Protein AF-0000000068697777 (afdb_homodimer)

Organism: Oncorhynchus mykiss (NCBI:txid8022)

Solvent-accessible surface area (backbone atoms only — not comparable to full-atom values): 14750 Å² total; per-residue (Å²): 138,83,83,78,79,80,80,76,82,81,80,76,80,73,78,78,74,58,90,57,64,47,72,50,62,53,46,65,42,49,59,60,35,66,42,46,39,39,40,36,29,85,66,41,75,45,42,60,36,34,26,32,32,38,37,37,93,86,68,49,67,43,60,41,30,24,33,28,86,89,75,37,77,40,66,32,82,89,32,65,85,40,50,42,79,78,39,79,54,74,38,38,35,25,40,34,38,48,53,34,47,75,87,61,45,27,28,40,31,45,30,42,36,24,59,76,83,27,61,44,61,47,70,47,50,35,41,62,39,79,136,136,85,83,80,80,82,80,77,82,81,80,79,79,75,78,77,73,58,92,57,63,47,74,48,62,53,46,67,43,50,60,58,34,65,43,45,40,36,40,36,28,84,66,42,75,45,43,60,36,35,25,34,33,38,37,38,94,86,69,50,68,45,61,41,30,21,32,29,86,88,76,36,77,41,67,32,83,89,32,64,84,40,49,42,79,79,38,81,54,73,38,39,36,25,40,35,39,46,54,33,48,75,89,61,46,26,28,40,32,45,31,43,35,25,59,76,81,26,61,43,62,47,71,48,51,34,43,62,39,78,135

InterPro domains:
  IPR007110 Immunoglobulin-like domain [PS50835] (9-127)
  IPR013106 Immunoglobulin V-set domain [PF07686] (34-128)
  IPR013106 Immunoglobulin V-set domain [SM00406] (34-112)
  IPR013783 Immunoglobulin-like fold [G3DSA:2.60.40.10] (20-129)
  IPR036179 Immunoglobulin-like domain superfamily [SSF48726] (27-130)
  IPR047164 OX-2 membrane glycoprotein-like [PTHR46841] (8-129)

Structure (mmCIF, N/CA/C/O backbone):
data_AF-0000000068697777-model_v1
#
loop_
_entity.id
_entity.type
_entity.pdbx_description
1 polymer 'Ig-like domain-containing protein'
#
loop_
_atom_site.group_PDB
_atom_site.id
_atom_site.type_symbol
_atom_site.label_atom_id
_atom_site.label_alt_id
_atom_site.label_comp_id
_atom_site.label_asym_id
_atom_site.label_entity_id
_atom_site.label_seq_id
_atom_site.pdbx_PDB_ins_code
_atom_site.Cartn_x
_atom_site.Cartn_y
_atom_site.Cartn_z
_atom_site.occupancy
_atom_site.B_iso_or_equiv
_atom_site.auth_seq_id
_atom_site.auth_comp_id
_atom_site.auth_asym_id
_atom_site.auth_atom_id
_atom_site.pdbx_PDB_model_num
ATOM 1 N N . THR A 1 1 ? -26.891 -8.352 -62.875 1 49.94 1 THR A N 1
ATOM 2 C CA . THR A 1 1 ? -26.719 -7.176 -62.031 1 49.94 1 THR A CA 1
ATOM 3 C C . THR A 1 1 ? -26.516 -7.586 -60.562 1 49.94 1 THR A C 1
ATOM 5 O O . THR A 1 1 ? -27.484 -7.949 -59.875 1 49.94 1 THR A O 1
ATOM 8 N N . GLN A 1 2 ? -25.391 -8.289 -60.156 1 47.12 2 GLN A N 1
ATOM 9 C CA . GLN A 1 2 ? -24.984 -8.758 -58.844 1 47.12 2 GLN A CA 1
ATOM 10 C C . GLN A 1 2 ? -24.609 -7.594 -57.938 1 47.12 2 GLN A C 1
ATOM 12 O O . GLN A 1 2 ? -23.766 -6.766 -58.281 1 47.12 2 GLN A O 1
ATOM 17 N N . LYS A 1 3 ? -25.594 -7.102 -57.031 1 55.75 3 LYS A N 1
ATOM 18 C CA . LYS A 1 3 ? -25.391 -6.102 -56 1 55.75 3 LYS A CA 1
ATOM 19 C C . LYS A 1 3 ? -24.281 -6.527 -55.031 1 55.75 3 LYS A C 1
ATOM 21 O O . LYS A 1 3 ? -24.391 -7.551 -54.375 1 55.75 3 LYS A O 1
ATOM 26 N N . ILE A 1 4 ? -23.031 -6.145 -55.312 1 60.62 4 ILE A N 1
ATOM 27 C CA . ILE A 1 4 ? -21.922 -6.367 -54.406 1 60.62 4 ILE A CA 1
ATOM 28 C C . ILE A 1 4 ? -22.156 -5.625 -53.094 1 60.62 4 ILE A C 1
ATOM 30 O O . ILE A 1 4 ? -22.281 -4.398 -53.094 1 60.62 4 ILE A O 1
ATOM 34 N N . ILE A 1 5 ? -22.641 -6.309 -52.094 1 62.94 5 ILE A N 1
ATOM 35 C CA . ILE A 1 5 ? -22.766 -5.723 -50.75 1 62.94 5 ILE A CA 1
ATOM 36 C C . ILE A 1 5 ? -21.375 -5.625 -50.094 1 62.94 5 ILE A C 1
ATOM 38 O O . ILE A 1 5 ? -20.703 -6.637 -49.938 1 62.94 5 ILE A O 1
ATOM 42 N N . LEU A 1 6 ? -20.703 -4.438 -50.156 1 61.12 6 LEU A N 1
ATOM 43 C CA . LEU A 1 6 ? -19.453 -4.16 -49.469 1 61.12 6 LEU A CA 1
ATOM 44 C C . LEU A 1 6 ? -19.688 -4.062 -47.938 1 61.12 6 LEU A C 1
ATOM 46 O O . LEU A 1 6 ? -20.391 -3.164 -47.5 1 61.12 6 LEU A O 1
ATOM 50 N N . THR A 1 7 ? -19.438 -5.098 -47.156 1 66.38 7 THR A N 1
ATOM 51 C CA . THR A 1 7 ? -19.516 -5.047 -45.719 1 66.38 7 THR A CA 1
ATOM 52 C C . THR A 1 7 ? -18.312 -4.301 -45.125 1 66.38 7 THR A C 1
ATOM 54 O O . THR A 1 7 ? -17.172 -4.641 -45.406 1 66.38 7 THR A O 1
ATOM 57 N N . VAL A 1 8 ? -18.453 -3.023 -44.688 1 69.38 8 VAL A N 1
ATOM 58 C CA . VAL A 1 8 ? -17.422 -2.256 -44 1 69.38 8 VAL A CA 1
ATOM 59 C C . VAL A 1 8 ? -17.156 -2.861 -42.625 1 69.38 8 VAL A C 1
ATOM 61 O O . VAL A 1 8 ? -18.078 -3.021 -41.812 1 69.38 8 VAL A O 1
ATOM 64 N N . PRO A 1 9 ? -15.961 -3.463 -42.438 1 73.12 9 PRO A N 1
ATOM 65 C CA . PRO A 1 9 ? -15.648 -3.902 -41.094 1 73.12 9 PRO A CA 1
ATOM 66 C C . PRO A 1 9 ? -15.602 -2.748 -40.094 1 73.12 9 PRO A C 1
ATOM 68 O O . PRO A 1 9 ? -14.945 -1.732 -40.344 1 73.12 9 PRO A O 1
ATOM 71 N N . SER A 1 10 ? -16.531 -2.592 -39.125 1 68.25 10 SER A N 1
ATOM 72 C CA . SER A 1 10 ? -16.469 -1.617 -38.031 1 68.25 10 SER A CA 1
ATOM 73 C C . SER A 1 10 ? -15.32 -1.915 -37.062 1 68.25 10 SER A C 1
ATOM 75 O O . SER A 1 10 ? -15.297 -2.967 -36.438 1 68.25 10 SER A O 1
ATOM 77 N N . CYS A 1 11 ? -14.102 -1.339 -37.188 1 63.41 11 CYS A N 1
ATOM 78 C CA . CYS A 1 11 ? -13.008 -1.43 -36.219 1 63.41 11 CYS A CA 1
ATOM 79 C C . CYS A 1 11 ? -13.391 -0.787 -34.906 1 63.41 11 CYS A C 1
ATOM 81 O O . CYS A 1 11 ? -13.562 0.432 -34.812 1 63.41 11 CYS A O 1
ATOM 83 N N . HIS A 1 12 ? -13.992 -1.585 -33.969 1 66 12 HIS A N 1
ATOM 84 C CA . HIS A 1 12 ? -14.219 -1.078 -32.625 1 66 12 HIS A CA 1
ATOM 85 C C . HIS A 1 12 ? -12.898 -0.809 -31.906 1 66 12 HIS A C 1
ATOM 87 O O . HIS A 1 12 ? -12.141 -1.738 -31.625 1 66 12 HIS A O 1
ATOM 93 N N . VAL A 1 13 ? -12.289 0.377 -31.938 1 63.47 13 VAL A N 1
ATOM 94 C CA . VAL A 1 13 ? -11.141 0.79 -31.141 1 63.47 13 VAL A CA 1
ATOM 95 C C . VAL A 1 13 ? -11.5 0.738 -29.656 1 63.47 13 VAL A C 1
ATOM 97 O O . VAL A 1 13 ? -12.328 1.525 -29.188 1 63.47 13 VAL A O 1
ATOM 100 N N . VAL A 1 14 ? -11.32 -0.398 -29 1 59.31 14 VAL A N 1
ATOM 101 C CA . VAL A 1 14 ? -11.453 -0.412 -27.547 1 59.31 14 VAL A CA 1
ATOM 102 C C . VAL A 1 14 ? -10.344 0.433 -26.906 1 59.31 14 VAL A C 1
ATOM 104 O O . VAL A 1 14 ? -9.156 0.147 -27.094 1 59.31 14 VAL A O 1
ATOM 107 N N . ILE A 1 15 ? -10.602 1.647 -26.625 1 52.34 15 ILE A N 1
ATOM 108 C CA . ILE A 1 15 ? -9.656 2.402 -25.812 1 52.34 15 ILE A CA 1
ATOM 109 C C . ILE A 1 15 ? -9.406 1.665 -24.5 1 52.34 15 ILE A C 1
ATOM 111 O O . ILE A 1 15 ? -10.297 1.563 -23.656 1 52.34 15 ILE A O 1
ATOM 115 N N . ALA A 1 16 ? -8.461 0.71 -24.453 1 55.22 16 ALA A N 1
ATOM 116 C CA . ALA A 1 16 ? -8.07 0.039 -23.219 1 55.22 16 ALA A CA 1
ATOM 117 C C . ALA A 1 16 ? -7.629 1.048 -22.172 1 55.22 16 ALA A C 1
ATOM 119 O O . ALA A 1 16 ? -6.613 1.731 -22.344 1 55.22 16 ALA A O 1
ATOM 120 N N . VAL A 1 17 ? -8.602 1.557 -21.297 1 54.16 17 VAL A N 1
ATOM 121 C CA . VAL A 1 17 ? -8.219 2.393 -20.172 1 54.16 17 VAL A CA 1
ATOM 122 C C . VAL A 1 17 ? -7.207 1.649 -19.297 1 54.16 17 VAL A C 1
ATOM 124 O O . VAL A 1 17 ? -7.418 0.487 -18.938 1 54.16 17 VAL A O 1
ATOM 127 N N . SER A 1 18 ? -6.098 2.26 -19.234 1 58.28 18 SER A N 1
ATOM 128 C CA . SER A 1 18 ? -5.066 1.628 -18.422 1 58.28 18 SER A CA 1
ATOM 129 C C . SER A 1 18 ? -5.52 1.485 -16.969 1 58.28 18 SER A C 1
ATOM 131 O O . SER A 1 18 ? -6.078 2.42 -16.391 1 58.28 18 SER A O 1
ATOM 133 N N . VAL A 1 19 ? -5.559 0.345 -16.422 1 73.38 19 VAL A N 1
ATOM 134 C CA . VAL A 1 19 ? -5.926 0.029 -15.055 1 73.38 19 VAL A CA 1
ATOM 135 C C . VAL A 1 19 ? -4.797 0.431 -14.109 1 73.38 19 VAL A C 1
ATOM 137 O O . VAL A 1 19 ? -4.953 0.388 -12.891 1 73.38 19 VAL A O 1
ATOM 140 N N . ASN A 1 20 ? -3.826 1.156 -14.781 1 87.88 20 ASN A N 1
ATOM 141 C CA . ASN A 1 20 ? -2.65 1.458 -13.969 1 87.88 20 ASN A CA 1
ATOM 142 C C . ASN A 1 20 ? -2.699 2.881 -13.422 1 87.88 20 ASN A C 1
ATOM 144 O O . ASN A 1 20 ? -3.178 3.795 -14.094 1 87.88 20 ASN A O 1
ATOM 148 N N . VAL A 1 21 ? -2.285 3.092 -12.25 1 97.38 21 VAL A N 1
ATOM 149 C CA . VAL A 1 21 ? -2.098 4.387 -11.602 1 97.38 21 VAL A CA 1
ATOM 150 C C . VAL A 1 21 ? -0.869 5.082 -12.18 1 97.38 21 VAL A C 1
ATOM 152 O 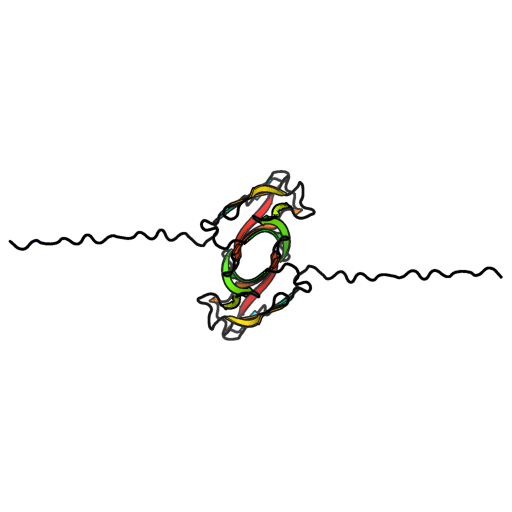O . VAL A 1 21 ? 0.169 4.449 -12.391 1 97.38 21 VAL A O 1
ATOM 155 N N . VAL A 1 22 ? -1.021 6.367 -12.492 1 97.5 22 VAL A N 1
ATOM 156 C CA . VAL A 1 22 ? 0.1 7.203 -12.906 1 97.5 22 VAL A CA 1
ATOM 157 C C . VAL A 1 22 ? 0.483 8.156 -11.781 1 97.5 22 VAL A C 1
ATOM 159 O O . VAL A 1 22 ? -0.377 8.828 -11.211 1 97.5 22 VAL A O 1
ATOM 162 N N . ALA A 1 23 ? 1.794 8.227 -11.469 1 98.25 23 ALA A N 1
ATOM 163 C CA . ALA A 1 23 ? 2.273 9.078 -10.391 1 98.25 23 ALA A CA 1
ATOM 164 C C . ALA A 1 23 ? 3.281 10.102 -10.906 1 98.25 23 ALA A C 1
ATOM 166 O O . ALA A 1 23 ? 4.086 9.797 -11.789 1 98.25 23 ALA A O 1
ATOM 167 N N . ARG A 1 24 ? 3.148 11.297 -10.336 1 98.44 24 ARG A N 1
ATOM 168 C CA . ARG A 1 24 ? 4.109 12.375 -10.523 1 98.44 24 ARG A CA 1
ATOM 169 C C . ARG A 1 24 ? 4.449 13.055 -9.203 1 98.44 24 ARG A C 1
ATOM 171 O O . ARG A 1 24 ? 3.584 13.195 -8.336 1 98.44 24 ARG A O 1
ATOM 178 N N . GLY A 1 25 ? 5.754 13.508 -9.07 1 98.81 25 GLY A N 1
ATOM 179 C CA . GLY A 1 25 ? 6.094 14.227 -7.855 1 98.81 25 GLY A CA 1
ATOM 180 C C . GLY A 1 25 ? 7.57 14.547 -7.742 1 98.81 25 GLY A C 1
ATOM 181 O O . GLY A 1 25 ? 8.375 14.102 -8.562 1 98.81 25 GLY A O 1
ATOM 182 N N . ASP A 1 26 ? 7.863 15.367 -6.789 1 98.88 26 ASP A N 1
ATOM 183 C CA . ASP A 1 26 ? 9.234 15.789 -6.539 1 98.88 26 ASP A CA 1
ATOM 184 C C . ASP A 1 26 ? 10.07 14.648 -5.965 1 98.88 26 ASP A C 1
ATOM 186 O O . ASP A 1 26 ? 9.609 13.906 -5.098 1 98.88 26 ASP A O 1
ATOM 190 N N . THR A 1 27 ? 11.258 14.5 -6.48 1 98.75 27 THR A N 1
ATOM 191 C CA . THR A 1 27 ? 12.156 13.469 -5.977 1 98.75 27 THR A CA 1
ATOM 192 C C . THR A 1 27 ? 13.32 14.086 -5.203 1 98.75 27 THR A C 1
ATOM 194 O O . THR A 1 27 ? 14 13.406 -4.438 1 98.75 27 THR A O 1
ATOM 197 N N . ARG A 1 28 ? 13.57 15.32 -5.352 1 98.75 28 ARG A N 1
ATOM 198 C CA . ARG A 1 28 ? 14.609 16.078 -4.66 1 98.75 28 ARG A CA 1
ATOM 199 C C . ARG A 1 28 ? 14.172 17.516 -4.422 1 98.75 28 ARG A C 1
ATOM 201 O O . ARG A 1 28 ? 13.742 18.203 -5.352 1 98.75 28 ARG A O 1
ATOM 208 N N . VAL A 1 29 ? 14.219 17.953 -3.236 1 98.75 29 VAL A N 1
ATOM 209 C CA . VAL A 1 29 ? 13.844 19.328 -2.943 1 98.75 29 VAL A CA 1
ATOM 210 C C . VAL A 1 29 ? 14.781 19.906 -1.878 1 98.75 29 VAL A C 1
ATOM 212 O O . VAL A 1 29 ? 15.398 19.156 -1.12 1 98.75 29 VAL A O 1
ATOM 215 N N . ASP A 1 30 ? 14.859 21.25 -1.866 1 98.31 30 ASP A N 1
ATOM 216 C CA . ASP A 1 30 ? 15.672 21.922 -0.861 1 98.31 30 ASP A CA 1
ATOM 217 C C . ASP A 1 30 ? 14.953 21.969 0.488 1 98.31 30 ASP A C 1
ATOM 219 O O . ASP A 1 30 ? 13.727 22.078 0.544 1 98.31 30 ASP A O 1
ATOM 223 N N . PHE A 1 31 ? 15.859 21.875 1.511 1 98.19 31 PHE A N 1
ATOM 224 C CA . PHE A 1 31 ? 15.352 22.094 2.859 1 98.19 31 PHE A CA 1
ATOM 225 C C . PHE A 1 31 ? 14.453 23.328 2.898 1 98.19 31 PHE A C 1
ATOM 227 O O . PHE A 1 31 ? 14.766 24.344 2.287 1 98.19 31 PHE A O 1
ATOM 234 N N . ASP A 1 32 ? 13.266 23.188 3.605 1 98.06 32 ASP A N 1
ATOM 235 C CA . ASP A 1 32 ? 12.32 24.266 3.869 1 98.06 32 ASP A CA 1
ATOM 236 C C . ASP A 1 32 ? 11.43 24.531 2.654 1 98.06 32 ASP A C 1
ATOM 238 O O . ASP A 1 32 ? 10.516 25.344 2.713 1 98.06 32 ASP A O 1
ATOM 242 N N . ALA A 1 33 ? 11.727 23.922 1.541 1 98.56 33 ALA A N 1
ATOM 243 C CA . ALA A 1 33 ? 10.852 24.016 0.376 1 98.56 33 ALA A CA 1
ATOM 244 C C . ALA A 1 33 ? 9.648 23.094 0.513 1 98.56 33 ALA A C 1
ATOM 246 O O . ALA A 1 33 ? 9.57 22.312 1.462 1 98.56 33 ALA A O 1
ATOM 247 N N . ASP A 1 34 ? 8.688 23.219 -0.345 1 98.81 34 ASP A N 1
ATOM 248 C CA . ASP A 1 34 ? 7.539 22.312 -0.408 1 98.81 34 ASP A CA 1
ATOM 249 C C . ASP A 1 34 ? 7.781 21.188 -1.411 1 98.81 34 ASP A C 1
ATOM 251 O O . ASP A 1 34 ? 8.523 21.359 -2.381 1 98.81 34 ASP A O 1
ATOM 255 N N . ALA A 1 35 ? 7.215 20.078 -1.183 1 98.94 35 ALA A N 1
ATOM 256 C CA . ALA A 1 35 ? 7.203 18.969 -2.133 1 98.94 35 ALA A CA 1
ATOM 257 C C . ALA A 1 35 ? 5.773 18.609 -2.521 1 98.94 35 ALA A C 1
ATOM 259 O O . ALA A 1 35 ? 4.867 18.641 -1.688 1 98.94 35 ALA A O 1
ATOM 260 N N . SER A 1 36 ? 5.539 18.234 -3.758 1 98.94 36 SER A N 1
ATOM 261 C CA . SER A 1 36 ? 4.203 17.906 -4.242 1 98.94 36 SER A CA 1
ATOM 262 C C . SER A 1 36 ? 4.172 16.531 -4.902 1 98.94 36 SER A C 1
ATOM 264 O O . SER A 1 36 ? 5.113 16.156 -5.602 1 98.94 36 SER A O 1
ATOM 266 N N . TYR A 1 37 ? 3.023 15.891 -4.766 1 98.94 37 TYR A N 1
ATOM 267 C CA . TYR A 1 37 ? 2.807 14.562 -5.34 1 98.94 37 TYR A CA 1
ATOM 268 C C . TYR A 1 37 ? 1.394 14.438 -5.898 1 98.94 37 TYR A C 1
ATOM 270 O O . TYR A 1 37 ? 0.433 14.914 -5.285 1 98.94 37 TYR A O 1
ATOM 278 N N . THR A 1 38 ? 1.277 13.773 -7.043 1 98.94 38 THR A N 1
ATOM 279 C CA . THR A 1 38 ? -0.002 13.555 -7.707 1 98.94 38 THR A CA 1
ATOM 280 C C . THR A 1 38 ? -0.104 12.125 -8.227 1 98.94 38 THR A C 1
ATOM 282 O O . THR A 1 38 ? 0.862 11.586 -8.773 1 98.94 38 THR A O 1
ATOM 285 N N . CYS A 1 39 ? -1.27 11.539 -8.016 1 98.81 39 CYS A N 1
ATOM 286 C CA . CYS A 1 39 ? -1.613 10.25 -8.609 1 98.81 39 CYS A CA 1
ATOM 287 C C . CYS A 1 39 ? -2.949 10.328 -9.344 1 98.81 39 CYS A C 1
ATOM 289 O O . CYS A 1 39 ? -3.885 10.969 -8.867 1 98.81 39 CYS A O 1
ATOM 291 N N . THR A 1 40 ? -2.977 9.641 -10.469 1 98.69 40 THR A N 1
ATOM 292 C CA . THR A 1 40 ? -4.23 9.547 -11.211 1 98.69 40 THR A CA 1
ATOM 293 C C . THR A 1 40 ? -4.543 8.102 -11.578 1 98.69 40 THR A C 1
ATOM 295 O O . THR A 1 40 ? -3.635 7.324 -11.883 1 98.69 40 THR A O 1
ATOM 298 N N . HIS A 1 41 ? -5.766 7.754 -11.453 1 97.44 41 HIS A N 1
ATOM 299 C CA . HIS A 1 41 ? -6.328 6.477 -11.883 1 97.44 41 HIS A CA 1
ATOM 300 C C . HIS A 1 41 ? -7.504 6.684 -12.828 1 97.44 41 HIS A C 1
ATOM 302 O O . HIS A 1 41 ? -8.609 7.012 -12.391 1 97.44 41 HIS A O 1
ATOM 308 N N . ALA A 1 42 ? -7.344 6.398 -14.07 1 93.38 42 ALA A N 1
ATOM 309 C CA . ALA A 1 42 ? -8.297 6.77 -15.117 1 93.38 42 ALA A CA 1
ATOM 310 C C . ALA A 1 42 ? -9.688 6.223 -14.812 1 93.38 42 ALA A C 1
ATOM 312 O O . ALA A 1 42 ? -10.688 6.898 -15.047 1 93.38 42 ALA A O 1
ATOM 313 N N . ASP A 1 43 ? -9.742 4.988 -14.281 1 94 43 ASP A N 1
ATOM 314 C CA . ASP A 1 43 ? -11.023 4.352 -14 1 94 43 ASP A CA 1
ATOM 315 C C . ASP A 1 43 ? -11.281 4.262 -12.5 1 94 43 ASP A C 1
ATOM 317 O O . ASP A 1 43 ? -10.742 3.383 -11.82 1 94 43 ASP A O 1
ATOM 321 N N . PRO A 1 44 ? -12.188 5.082 -12.023 1 94.94 44 PRO A N 1
ATOM 322 C CA . PRO A 1 44 ? -12.461 5.102 -10.578 1 94.94 44 PRO A CA 1
ATOM 323 C C . PRO A 1 44 ? -13.414 3.99 -10.141 1 94.94 44 PRO A C 1
ATOM 325 O O . PRO A 1 44 ? -13.766 3.906 -8.969 1 94.94 44 PRO A O 1
ATOM 328 N N . THR A 1 45 ? -13.789 3.162 -11.078 1 96.44 45 THR A N 1
ATOM 329 C CA . THR A 1 45 ? -14.758 2.127 -10.734 1 96.44 45 THR A CA 1
ATOM 330 C C . THR A 1 45 ? -14.227 1.25 -9.602 1 96.44 45 THR A C 1
ATOM 332 O O . THR A 1 45 ? -13.102 0.756 -9.672 1 96.44 45 THR A O 1
ATOM 335 N N . GLY A 1 46 ? -15.039 1.146 -8.562 1 97.31 46 GLY A N 1
ATOM 336 C CA . GLY A 1 46 ? -14.719 0.252 -7.457 1 97.31 46 GLY A CA 1
ATOM 337 C C . GLY A 1 46 ? -13.828 0.893 -6.41 1 97.31 46 GLY A C 1
ATOM 338 O O . GLY A 1 46 ? -13.586 0.31 -5.352 1 97.31 46 GLY A O 1
ATOM 339 N N . VAL A 1 47 ? -13.328 2.076 -6.688 1 98.5 47 VAL A N 1
ATOM 340 C CA . VAL A 1 47 ? -12.492 2.73 -5.688 1 98.5 47 VAL A CA 1
ATOM 341 C C . VAL A 1 47 ? -13.352 3.225 -4.527 1 98.5 47 VAL A C 1
ATOM 343 O O . VAL A 1 47 ? -14.234 4.066 -4.715 1 98.5 47 VAL A O 1
ATOM 346 N N . LEU A 1 48 ? -13.047 2.742 -3.383 1 98.56 48 LEU A N 1
ATOM 347 C CA . LEU A 1 48 ? -13.828 3.133 -2.215 1 98.56 48 LEU A CA 1
ATOM 348 C C . LEU A 1 48 ? -13.125 4.238 -1.434 1 98.56 48 LEU A C 1
ATOM 350 O O . LEU A 1 48 ? -13.773 5.082 -0.815 1 98.56 48 LEU A O 1
ATOM 354 N N . GLN A 1 49 ? -11.836 4.219 -1.447 1 98.75 49 GLN A N 1
ATOM 355 C CA . GLN A 1 49 ? -11.023 5.16 -0.68 1 98.75 49 GLN A CA 1
ATOM 356 C C . GLN A 1 49 ? -9.633 5.312 -1.288 1 98.75 49 GLN A C 1
ATOM 358 O O . GLN A 1 49 ? -9.07 4.348 -1.816 1 98.75 49 GLN A O 1
ATOM 363 N N . VAL A 1 50 ? -9.141 6.473 -1.214 1 98.94 50 VAL A N 1
ATOM 364 C CA . VAL A 1 50 ? -7.742 6.73 -1.534 1 98.94 50 VAL A CA 1
ATOM 365 C C . VAL A 1 50 ? -6.949 6.945 -0.247 1 98.94 50 VAL A C 1
ATOM 367 O O . VAL A 1 50 ? -7.41 7.629 0.669 1 98.94 50 VAL A O 1
ATOM 370 N N . THR A 1 51 ? -5.773 6.348 -0.112 1 98.94 51 THR A N 1
ATOM 371 C CA . THR A 1 51 ? -4.902 6.508 1.048 1 98.94 51 THR A CA 1
ATOM 372 C C . THR A 1 51 ? -3.539 7.051 0.631 1 98.94 51 THR A C 1
ATOM 374 O O . THR A 1 51 ? -2.955 6.59 -0.351 1 98.94 51 THR A O 1
ATOM 377 N N . TRP A 1 52 ? -3.049 8.055 1.27 1 98.94 52 TRP A N 1
ATOM 37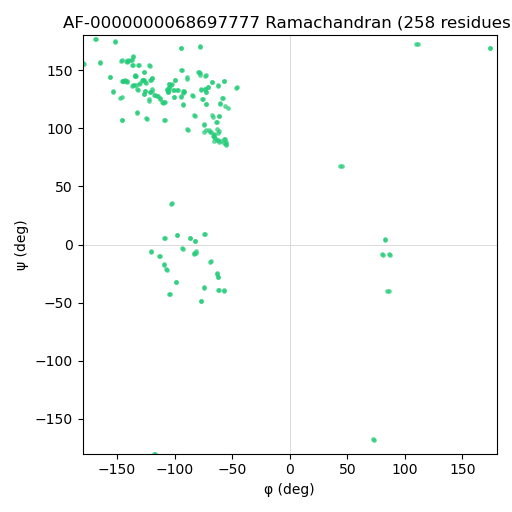8 C CA . TRP A 1 52 ? -1.672 8.523 1.188 1 98.94 52 TRP A CA 1
ATOM 379 C C . TRP A 1 52 ? -0.861 8.055 2.391 1 98.94 52 TRP A C 1
ATOM 381 O O . TRP A 1 52 ? -1.307 8.18 3.535 1 98.94 52 TRP A O 1
ATOM 391 N N . GLN A 1 53 ? 0.302 7.551 2.059 1 98.81 53 GLN A N 1
ATOM 392 C CA . GLN A 1 53 ? 1.189 7.074 3.113 1 98.81 53 GLN A CA 1
ATOM 393 C C . GLN A 1 53 ? 2.627 7.52 2.867 1 98.81 53 GLN A C 1
ATOM 395 O O . GLN A 1 53 ? 2.977 7.918 1.755 1 98.81 53 GLN A O 1
ATOM 400 N N . ARG A 1 54 ? 3.363 7.461 3.904 1 98.44 54 ARG A N 1
ATOM 401 C CA . ARG A 1 54 ? 4.809 7.613 3.773 1 98.44 54 ARG A CA 1
ATOM 402 C C . ARG A 1 54 ? 5.535 6.363 4.266 1 98.44 54 ARG A C 1
ATOM 404 O O . ARG A 1 54 ? 5.195 5.816 5.316 1 98.44 54 ARG A O 1
ATOM 411 N N . LEU A 1 55 ? 6.465 5.91 3.51 1 97.75 55 LEU A N 1
ATOM 412 C CA . LEU A 1 55 ? 7.309 4.75 3.775 1 97.75 55 LEU A CA 1
ATOM 413 C C . LEU A 1 55 ? 8.734 5.18 4.09 1 97.75 55 LEU A C 1
ATOM 415 O O . LEU A 1 55 ? 9.398 5.801 3.254 1 97.75 55 LEU A O 1
ATOM 419 N N . PHE A 1 56 ? 9.18 4.77 5.238 1 97.38 56 PHE A N 1
ATOM 420 C CA . PHE A 1 56 ? 10.516 5.16 5.676 1 97.38 56 PHE A CA 1
ATOM 421 C C . PHE A 1 56 ? 11.539 4.09 5.32 1 97.38 56 PHE A C 1
ATOM 423 O O . PHE A 1 56 ? 11.172 2.988 4.91 1 97.38 56 PHE A O 1
ATOM 430 N N . LYS A 1 57 ? 12.812 4.434 5.469 1 94.62 57 LYS A N 1
ATOM 431 C CA . LYS A 1 57 ? 13.922 3.539 5.137 1 94.62 57 LYS A CA 1
ATOM 432 C C . LYS A 1 57 ? 13.891 2.281 6 1 94.62 57 LYS A C 1
ATOM 434 O O . LYS A 1 57 ? 14.344 1.218 5.574 1 94.62 57 LYS A O 1
ATOM 439 N N . ASP A 1 58 ? 13.336 2.391 7.191 1 94 58 ASP A N 1
ATOM 440 C CA . ASP A 1 58 ? 13.273 1.235 8.086 1 94 58 ASP A CA 1
ATOM 441 C C . ASP A 1 58 ? 12.023 0.401 7.816 1 94 58 ASP A C 1
ATOM 443 O O . ASP A 1 58 ? 11.633 -0.43 8.641 1 94 58 ASP A O 1
ATOM 447 N N . ASP A 1 59 ? 11.266 0.683 6.844 1 91.81 59 ASP A N 1
ATOM 448 C CA . ASP A 1 59 ? 10.109 -0.053 6.34 1 91.81 59 ASP A CA 1
ATOM 449 C C . ASP A 1 59 ? 8.852 0.273 7.152 1 91.81 59 ASP A C 1
ATOM 451 O O . ASP A 1 59 ? 7.812 -0.362 6.973 1 91.81 59 ASP A O 1
ATOM 455 N N . SER A 1 60 ? 9.031 1.202 8.055 1 95.12 60 SER A N 1
ATOM 456 C CA . SER A 1 60 ? 7.816 1.647 8.734 1 95.12 60 SER A CA 1
ATOM 457 C C . SER A 1 60 ? 6.957 2.518 7.824 1 95.12 60 SER A C 1
ATOM 459 O O . SER A 1 60 ? 7.484 3.275 7.004 1 95.12 60 SER A O 1
ATOM 461 N N . VAL A 1 61 ? 5.676 2.389 7.988 1 96.38 61 VAL A N 1
ATOM 462 C CA . VAL A 1 61 ? 4.723 3.109 7.152 1 96.38 61 VAL A CA 1
ATOM 463 C C . VAL A 1 61 ? 3.77 3.916 8.031 1 96.38 61 VAL A C 1
ATOM 465 O O . VAL A 1 61 ? 3.312 3.434 9.07 1 96.38 61 VAL A O 1
ATOM 468 N N . GLU A 1 62 ? 3.467 5.137 7.605 1 97.12 62 GLU A N 1
ATOM 469 C CA . GLU A 1 62 ? 2.498 5.984 8.297 1 97.12 62 GLU A CA 1
ATOM 470 C C . GLU A 1 62 ? 1.422 6.488 7.344 1 97.12 62 GLU A C 1
ATOM 472 O O . GLU A 1 62 ? 1.716 6.832 6.195 1 97.12 62 GLU A O 1
ATOM 477 N N . ASN A 1 63 ? 0.203 6.527 7.859 1 98.44 63 ASN A N 1
ATOM 478 C CA . ASN A 1 63 ? -0.871 7.16 7.102 1 98.44 63 ASN A CA 1
ATOM 479 C C . ASN A 1 63 ? -0.796 8.68 7.184 1 98.44 63 ASN A C 1
ATOM 481 O O . ASN A 1 63 ? -0.637 9.242 8.273 1 98.44 63 ASN A O 1
ATOM 485 N N . LEU A 1 64 ? -0.924 9.266 6.055 1 98.88 64 LEU A N 1
ATOM 486 C CA . LEU A 1 64 ? -0.874 10.719 6 1 98.88 64 LEU A CA 1
ATOM 487 C C . LEU A 1 64 ? -2.27 11.305 5.812 1 98.88 64 LEU A C 1
ATOM 489 O O . LEU A 1 64 ? -2.619 12.305 6.441 1 98.88 64 LEU A O 1
ATOM 493 N N . ALA A 1 65 ? -3.055 10.695 4.941 1 98.94 65 ALA A N 1
ATOM 494 C CA . ALA A 1 65 ? -4.332 11.273 4.531 1 98.94 65 ALA A CA 1
ATOM 495 C C . ALA A 1 65 ? -5.203 10.234 3.824 1 98.94 65 ALA A C 1
ATOM 497 O O . ALA A 1 65 ? -4.695 9.242 3.303 1 98.94 65 ALA A O 1
ATOM 498 N N . THR A 1 66 ? -6.512 10.453 3.824 1 98.94 66 THR A N 1
ATOM 499 C CA . THR A 1 66 ? -7.461 9.617 3.088 1 98.94 66 THR A CA 1
ATOM 500 C C . THR A 1 66 ? -8.508 10.484 2.389 1 98.94 66 THR A C 1
ATOM 502 O O . THR A 1 66 ? -8.727 11.633 2.773 1 98.94 66 THR A O 1
ATOM 505 N N . TYR A 1 67 ? -9.039 9.969 1.379 1 98.94 67 TYR A N 1
ATOM 506 C CA . TYR A 1 67 ? -10.234 10.539 0.767 1 98.94 67 TYR A CA 1
ATOM 507 C C . TYR A 1 67 ? -11.25 9.453 0.438 1 98.94 67 TYR A C 1
ATOM 509 O O . TYR A 1 67 ? -10.883 8.383 -0.051 1 98.94 67 TYR A O 1
ATOM 517 N N . SER A 1 68 ? -12.445 9.688 0.686 1 98.81 68 SER A N 1
ATOM 518 C CA . SER A 1 68 ? -13.602 8.906 0.25 1 98.81 68 SER A CA 1
ATOM 519 C C . SER A 1 68 ? -14.805 9.805 -0.005 1 98.81 68 SER A C 1
ATOM 521 O O . SER A 1 68 ? -14.844 10.945 0.459 1 98.81 68 SER A O 1
ATOM 523 N N . LYS A 1 69 ? -15.734 9.297 -0.815 1 98.5 69 LYS A N 1
ATOM 524 C CA . LYS A 1 69 ? -16.922 10.102 -1.097 1 98.5 69 LYS A CA 1
ATOM 525 C C . LYS A 1 69 ? -17.703 10.383 0.179 1 98.5 69 LYS A C 1
ATOM 527 O O . LYS A 1 69 ? -18.172 11.508 0.393 1 98.5 69 LYS A O 1
ATOM 532 N N . ARG A 1 70 ? -17.75 9.414 0.985 1 98.31 70 ARG A N 1
ATOM 533 C CA . ARG A 1 70 ? -18.578 9.516 2.18 1 98.31 70 ARG A CA 1
ATOM 534 C C . ARG A 1 70 ? -17.938 10.422 3.223 1 98.31 70 ARG A C 1
ATOM 536 O O . ARG A 1 70 ? -18.641 11.18 3.906 1 98.31 70 ARG A O 1
ATOM 543 N N . PHE A 1 71 ? -16.641 10.445 3.414 1 98.5 71 PHE A N 1
ATOM 544 C CA . PHE A 1 71 ? -16 11.125 4.543 1 98.5 71 PHE A CA 1
ATOM 545 C C . PHE A 1 71 ? -15.172 12.305 4.07 1 98.5 71 PHE A C 1
ATOM 547 O O . PHE A 1 71 ? -14.656 13.078 4.887 1 98.5 71 PHE A O 1
ATOM 554 N N . GLY A 1 72 ? -15.023 12.375 2.779 1 98.56 72 GLY A N 1
ATOM 555 C CA . GLY A 1 72 ? -14.242 13.477 2.242 1 98.56 72 GLY A CA 1
ATOM 556 C C . GLY A 1 72 ? -12.75 13.336 2.492 1 98.56 72 GLY A C 1
ATOM 557 O O . GLY A 1 72 ? -12.266 12.234 2.764 1 98.56 72 GLY A O 1
ATOM 558 N N . ALA A 1 73 ? -12.078 14.445 2.24 1 98.75 73 ALA A N 1
ATOM 559 C CA . ALA A 1 73 ? -10.633 14.5 2.457 1 98.75 73 ALA A CA 1
ATOM 560 C C . ALA A 1 73 ? -10.305 14.617 3.943 1 98.75 73 ALA A C 1
ATOM 562 O O . ALA A 1 73 ? -10.828 15.492 4.637 1 98.75 73 ALA A O 1
ATOM 563 N N . GLN A 1 74 ? -9.5 13.711 4.414 1 98.56 74 GLN A N 1
ATOM 564 C CA . GLN A 1 74 ? -9.086 13.711 5.812 1 98.56 74 GLN A CA 1
ATOM 565 C C . GLN A 1 74 ? -7.562 13.68 5.934 1 98.56 74 GLN A C 1
ATOM 567 O O . GLN A 1 74 ? -6.902 12.852 5.305 1 98.56 74 GLN A O 1
ATOM 572 N N . ILE A 1 75 ? -7.043 14.562 6.703 1 98.81 75 ILE A N 1
ATOM 573 C CA . ILE A 1 75 ? -5.633 14.5 7.074 1 98.81 75 ILE A CA 1
ATOM 574 C C . ILE A 1 75 ? -5.477 13.773 8.406 1 98.81 75 ILE A C 1
ATOM 576 O O . ILE A 1 75 ? -6.148 14.109 9.383 1 98.81 75 ILE A O 1
ATOM 580 N N . ILE A 1 76 ? -4.641 12.805 8.422 1 97.88 76 ILE A N 1
ATOM 581 C CA . ILE A 1 76 ? -4.48 11.961 9.602 1 97.88 76 ILE A CA 1
ATOM 582 C C . ILE A 1 76 ? -3.506 12.617 10.578 1 97.88 76 ILE A C 1
ATOM 584 O O . ILE A 1 76 ? -2.422 13.055 10.18 1 97.88 76 ILE A O 1
ATOM 588 N N . ASP A 1 77 ? -3.959 12.734 11.867 1 96.25 77 ASP A N 1
ATOM 589 C CA . ASP A 1 77 ? -3.057 13.273 12.883 1 96.25 77 ASP A CA 1
ATOM 590 C C . ASP A 1 77 ? -1.771 12.445 12.961 1 96.25 77 ASP A C 1
ATOM 592 O O . ASP A 1 77 ? -1.807 11.219 12.852 1 96.25 77 ASP A O 1
ATOM 596 N N . PRO A 1 78 ? -0.642 13.172 13.148 1 97.5 78 PRO A N 1
ATOM 597 C CA . PRO A 1 78 ? -0.379 14.578 13.469 1 97.5 78 PRO A CA 1
ATOM 598 C C . PRO A 1 78 ? 0.052 15.391 12.25 1 97.5 78 PRO A C 1
ATOM 600 O O . PRO A 1 78 ? 0.92 16.266 12.359 1 97.5 78 PRO A O 1
ATOM 603 N N . HIS A 1 79 ? -0.495 15.102 11.078 1 98.44 79 HIS A N 1
ATOM 604 C CA . HIS A 1 79 ? 0.08 15.648 9.852 1 98.44 79 HIS A CA 1
ATOM 605 C C . HIS A 1 79 ? -0.68 16.891 9.398 1 98.44 79 HIS A C 1
ATOM 607 O O . HIS A 1 79 ? -0.391 17.453 8.336 1 98.44 79 HIS A O 1
ATOM 613 N N . ARG A 1 80 ? -1.562 17.312 10.25 1 97.69 80 ARG A N 1
ATOM 614 C CA . ARG A 1 80 ? -2.279 18.547 9.922 1 97.69 80 ARG A CA 1
ATOM 615 C C . ARG A 1 80 ? -1.323 19.734 9.82 1 97.69 80 ARG A C 1
ATOM 617 O O . ARG A 1 80 ? -0.439 19.891 10.664 1 97.69 80 ARG A O 1
ATOM 624 N N . GLY A 1 81 ? -1.538 20.562 8.75 1 96.69 81 GLY A N 1
ATOM 625 C CA . GLY A 1 81 ? -0.647 21.688 8.516 1 96.69 81 GLY A CA 1
ATOM 626 C C . GLY A 1 81 ? 0.587 21.312 7.711 1 96.69 81 GLY A C 1
ATOM 627 O O . GLY A 1 81 ? 1.052 22.094 6.879 1 96.69 81 GLY A O 1
ATOM 628 N N . LYS A 1 82 ? 1.129 20.219 7.961 1 98.56 82 LYS A N 1
ATOM 629 C CA . LYS A 1 82 ? 2.307 19.719 7.262 1 98.56 82 LYS A CA 1
ATOM 630 C C . LYS A 1 82 ? 1.936 19.172 5.891 1 98.56 82 LYS A C 1
ATOM 632 O O . LYS A 1 82 ? 2.596 19.469 4.895 1 98.56 82 LYS A O 1
ATOM 637 N N . VAL A 1 83 ? 0.895 18.328 5.84 1 98.88 83 VAL A N 1
ATOM 638 C CA . VAL A 1 83 ? 0.374 17.75 4.605 1 98.88 83 VAL A CA 1
ATOM 639 C C . VAL A 1 83 ? -0.941 18.422 4.23 1 98.88 83 VAL A C 1
ATOM 641 O O . VAL A 1 83 ? -1.824 18.594 5.078 1 98.88 83 VAL A O 1
ATOM 644 N N . VAL A 1 84 ? -1.041 18.828 2.945 1 98.81 84 VAL A N 1
ATOM 645 C CA . VAL A 1 84 ? -2.248 19.5 2.477 1 98.81 84 VAL A CA 1
ATOM 646 C C . VAL A 1 84 ? -2.715 18.875 1.166 1 98.81 84 VAL A C 1
ATOM 648 O O . VAL A 1 84 ? -1.916 18.672 0.248 1 98.81 84 VAL A O 1
ATOM 651 N N . PHE A 1 85 ? -4.047 18.609 1.138 1 98.88 85 PHE A N 1
ATOM 652 C CA . PHE A 1 85 ? -4.602 18.203 -0.143 1 98.88 85 PHE A CA 1
ATOM 653 C C . PHE A 1 85 ? -4.676 19.375 -1.109 1 98.88 85 PHE A C 1
ATOM 655 O O . PHE A 1 85 ? -5.172 20.453 -0.753 1 98.88 85 PHE A O 1
ATOM 662 N N . THR A 1 86 ? -4.18 19.125 -2.295 1 98.81 86 THR A N 1
ATOM 663 C CA . THR A 1 86 ? -4.422 20.109 -3.355 1 98.81 86 THR A CA 1
ATOM 664 C C . THR A 1 86 ? -5.441 19.562 -4.359 1 98.81 86 THR A C 1
ATOM 666 O O . THR A 1 86 ? -6.016 20.328 -5.137 1 98.81 86 THR A O 1
ATOM 669 N N . GLU A 1 87 ? -5.621 18.266 -4.418 1 98.81 87 GLU A N 1
ATOM 670 C CA . GLU A 1 87 ? -6.703 17.594 -5.121 1 98.81 87 GLU A CA 1
ATOM 671 C C . GLU A 1 87 ? -7.145 16.328 -4.371 1 98.81 87 GLU A C 1
ATOM 673 O O . GLU A 1 87 ? -6.312 15.586 -3.855 1 98.81 87 GLU A O 1
ATOM 678 N N . ALA A 1 88 ? -8.484 16.125 -4.379 1 98.75 88 ALA A N 1
ATOM 679 C CA . ALA A 1 88 ? -8.984 14.922 -3.742 1 98.75 88 ALA A CA 1
ATOM 680 C C . ALA A 1 88 ? -10.219 14.391 -4.477 1 98.75 88 ALA A C 1
ATOM 682 O O . ALA A 1 88 ? -11.297 14.984 -4.406 1 98.75 88 ALA A O 1
ATOM 683 N N . SER A 1 89 ? -10.078 13.391 -5.141 1 98.56 89 SER A N 1
ATOM 684 C CA . SER A 1 89 ? -11.141 12.617 -5.785 1 98.56 89 SER A CA 1
ATOM 685 C C . SER A 1 89 ? -10.75 11.148 -5.926 1 98.56 89 SER A C 1
ATOM 687 O O . SER A 1 89 ? -9.625 10.766 -5.594 1 98.56 89 SER A O 1
ATOM 689 N N . LEU A 1 90 ? -11.672 10.359 -6.391 1 98.69 90 LEU A N 1
ATOM 690 C CA . LEU A 1 90 ? -11.422 8.922 -6.453 1 98.69 90 LEU A CA 1
ATOM 691 C C . LEU A 1 90 ? -10.641 8.555 -7.711 1 98.69 90 LEU A C 1
ATOM 693 O O . LEU A 1 90 ? -10.172 7.426 -7.852 1 98.69 90 LEU A O 1
ATOM 697 N N . ASN A 1 91 ? -10.43 9.477 -8.617 1 98.25 91 ASN A N 1
ATOM 698 C CA . ASN A 1 91 ? -9.648 9.18 -9.812 1 98.25 91 ASN A CA 1
ATOM 699 C C . ASN A 1 91 ? -8.422 10.086 -9.914 1 98.25 91 ASN A C 1
ATOM 701 O O . ASN A 1 91 ? -7.617 9.945 -10.836 1 98.25 91 ASN A O 1
ATOM 705 N N . SER A 1 92 ? -8.305 11.062 -9.031 1 98.62 92 SER A N 1
ATOM 706 C CA . SER A 1 92 ? -7.168 11.977 -9.023 1 98.62 92 SER A CA 1
ATOM 707 C C . SER A 1 92 ? -6.922 12.539 -7.621 1 98.62 92 SER A C 1
ATOM 709 O O . SER A 1 92 ? -7.84 13.055 -6.984 1 98.62 92 SER A O 1
ATOM 711 N N . THR A 1 93 ? -5.711 12.5 -7.18 1 98.88 93 THR A N 1
ATOM 712 C CA . THR A 1 93 ? -5.375 12.977 -5.844 1 98.88 93 THR A CA 1
ATOM 713 C C . THR A 1 93 ? -3.998 13.633 -5.832 1 98.88 93 THR A C 1
ATOM 715 O O . THR A 1 93 ? -3.084 13.18 -6.523 1 98.88 93 THR A O 1
ATOM 718 N N . SER A 1 94 ? -3.875 14.742 -5.066 1 98.94 94 SER A N 1
ATOM 719 C CA . SER A 1 94 ? -2.609 15.461 -4.949 1 98.94 94 SER A CA 1
ATOM 720 C C . SER A 1 94 ? -2.406 15.992 -3.537 1 98.94 94 SER A C 1
ATOM 722 O O . SER A 1 94 ? -3.348 16.5 -2.916 1 98.94 94 SER A O 1
ATOM 724 N N . ILE A 1 95 ? -1.165 15.906 -3.08 1 98.94 95 ILE A N 1
ATOM 725 C CA . ILE A 1 95 ? -0.828 16.484 -1.786 1 98.94 95 ILE A CA 1
ATOM 726 C C . ILE A 1 95 ? 0.429 17.344 -1.92 1 98.94 95 ILE A C 1
ATOM 728 O O . ILE A 1 95 ? 1.222 17.156 -2.846 1 98.94 95 ILE A O 1
ATOM 732 N N . THR A 1 96 ? 0.532 18.266 -1.051 1 98.94 96 THR A N 1
ATOM 733 C CA . THR A 1 96 ? 1.749 19.031 -0.834 1 98.94 96 THR A CA 1
ATOM 734 C C . THR A 1 96 ? 2.289 18.812 0.575 1 98.94 96 THR A C 1
ATOM 736 O O . THR A 1 96 ? 1.533 18.844 1.548 1 98.94 96 THR A O 1
ATOM 739 N N . VAL A 1 97 ? 3.533 18.484 0.677 1 98.94 97 VAL A N 1
ATOM 740 C CA . VAL A 1 97 ? 4.25 18.469 1.947 1 98.94 97 VAL A CA 1
ATOM 741 C C . VAL A 1 97 ? 4.945 19.812 2.168 1 98.94 97 VAL A C 1
ATOM 743 O O . VAL A 1 97 ? 5.832 20.188 1.399 1 98.94 97 VAL A O 1
ATOM 746 N N . LYS A 1 98 ? 4.57 20.422 3.223 1 98.88 98 LYS A N 1
ATOM 747 C CA . LYS A 1 98 ? 5.004 21.797 3.432 1 98.88 98 LYS A CA 1
ATOM 748 C C . LYS A 1 98 ? 6.336 21.844 4.172 1 98.88 98 LYS A C 1
ATOM 750 O O . LYS A 1 98 ? 6.598 21.016 5.047 1 98.88 98 LYS A O 1
ATOM 755 N N . ASN A 1 99 ? 7.191 22.797 3.791 1 98.38 99 ASN A N 1
ATOM 756 C CA . ASN A 1 99 ? 8.422 23.109 4.516 1 98.38 99 ASN A CA 1
ATOM 757 C C . ASN A 1 99 ? 9.18 21.828 4.891 1 98.38 99 ASN A C 1
ATOM 759 O O . ASN A 1 99 ? 9.43 21.578 6.07 1 98.38 99 ASN A O 1
ATOM 763 N N . VAL A 1 100 ? 9.648 21.188 3.963 1 98.56 100 VAL A N 1
ATOM 764 C CA . VAL A 1 100 ? 10.211 19.844 4.152 1 98.56 100 VAL A CA 1
ATOM 765 C C . VAL A 1 100 ? 11.477 19.938 4.996 1 98.56 100 VAL A C 1
ATOM 767 O O . VAL A 1 100 ? 12.258 20.891 4.852 1 98.56 100 VAL A O 1
ATOM 770 N N . THR A 1 101 ? 11.664 19.016 5.887 1 98.31 101 THR A N 1
ATOM 771 C CA . THR A 1 101 ? 12.867 18.797 6.68 1 98.31 101 THR A CA 1
ATOM 772 C C . THR A 1 101 ? 13.461 17.422 6.371 1 98.31 101 THR A C 1
ATOM 774 O O . THR A 1 101 ? 12.906 16.656 5.578 1 98.31 101 THR A O 1
ATOM 777 N N . TRP A 1 102 ? 14.539 17.062 6.992 1 97.88 102 TRP A N 1
ATOM 778 C CA . TRP A 1 102 ? 15.18 15.758 6.793 1 97.88 102 TRP A CA 1
ATOM 779 C C . TRP A 1 102 ? 14.258 14.625 7.234 1 97.88 102 TRP A C 1
ATOM 781 O O . TRP A 1 102 ? 14.375 13.5 6.758 1 97.88 102 TRP A O 1
ATOM 791 N N . ALA A 1 103 ? 13.352 14.977 8.148 1 97.19 103 ALA A N 1
ATOM 792 C CA . ALA A 1 103 ? 12.406 13.977 8.641 1 97.19 103 ALA A CA 1
ATOM 793 C C . ALA A 1 103 ? 11.414 13.578 7.562 1 97.19 103 ALA A C 1
ATOM 795 O O . ALA A 1 103 ? 10.703 12.578 7.699 1 97.19 103 ALA A O 1
ATOM 796 N N . ASP A 1 104 ? 11.359 14.383 6.523 1 98.44 104 ASP A N 1
ATOM 797 C CA . ASP A 1 104 ? 10.375 14.141 5.469 1 98.44 104 ASP A CA 1
ATOM 798 C C . ASP A 1 104 ? 10.969 13.289 4.352 1 98.44 104 ASP A C 1
ATOM 800 O O . ASP A 1 104 ? 10.281 12.953 3.385 1 98.44 104 ASP A O 1
ATOM 804 N N . ASP A 1 105 ? 12.32 12.945 4.453 1 98.38 105 ASP A N 1
ATOM 805 C CA . ASP A 1 105 ? 12.969 12.031 3.518 1 98.38 105 ASP A CA 1
ATOM 806 C C . ASP A 1 105 ? 12.359 10.633 3.602 1 98.38 105 ASP A C 1
ATOM 808 O O . ASP A 1 105 ? 12.625 9.891 4.547 1 98.38 105 ASP A O 1
ATOM 812 N N . ALA A 1 106 ? 11.555 10.289 2.588 1 98.5 106 ALA A N 1
ATOM 813 C CA . ALA A 1 106 ? 10.789 9.047 2.553 1 98.5 106 ALA A CA 1
ATOM 814 C C . ALA A 1 106 ? 10.188 8.812 1.171 1 98.5 106 ALA A C 1
ATOM 816 O O . ALA A 1 106 ? 10.352 9.633 0.266 1 98.5 106 ALA A O 1
ATOM 817 N N . CYS A 1 107 ? 9.531 7.688 0.991 1 98.44 107 CYS A N 1
ATOM 818 C CA . CYS A 1 107 ? 8.703 7.461 -0.188 1 98.44 107 CYS A CA 1
ATOM 819 C C . CYS A 1 107 ? 7.234 7.75 0.114 1 98.44 107 CYS A C 1
ATOM 821 O O . CYS A 1 107 ? 6.723 7.348 1.16 1 98.44 107 CYS A O 1
ATOM 823 N N . TYR A 1 108 ? 6.664 8.445 -0.719 1 98.81 108 TYR A N 1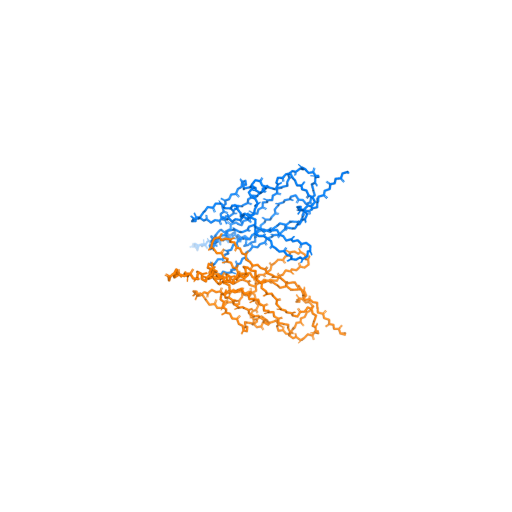
ATOM 824 C CA . TYR A 1 108 ? 5.25 8.781 -0.598 1 98.81 108 TYR A CA 1
ATOM 825 C C . TYR A 1 108 ? 4.398 7.906 -1.506 1 98.81 108 TYR A C 1
ATOM 827 O O . TYR A 1 108 ? 4.621 7.852 -2.717 1 98.81 108 TYR A O 1
ATOM 835 N N . ILE A 1 109 ? 3.379 7.262 -0.892 1 98.75 109 ILE A N 1
ATOM 836 C CA . ILE A 1 109 ? 2.574 6.238 -1.551 1 98.75 109 ILE A CA 1
ATOM 837 C C . ILE A 1 109 ? 1.136 6.73 -1.701 1 98.75 109 ILE A C 1
ATOM 839 O O . ILE A 1 109 ? 0.52 7.172 -0.728 1 98.75 109 ILE A O 1
ATOM 843 N N . CYS A 1 110 ? 0.605 6.672 -2.852 1 98.88 110 CYS A N 1
ATOM 844 C CA . CYS A 1 110 ? -0.833 6.789 -3.062 1 98.88 110 CYS A CA 1
ATOM 845 C C . CYS A 1 110 ? -1.45 5.43 -3.375 1 98.88 110 CYS A C 1
ATOM 847 O O . CYS A 1 110 ? -0.852 4.625 -4.09 1 98.88 110 CYS A O 1
ATOM 849 N N . SER A 1 111 ? -2.566 5.137 -2.822 1 98.69 111 SER A N 1
ATOM 850 C CA . SER A 1 111 ? -3.252 3.867 -3.049 1 98.69 111 SER A CA 1
ATOM 851 C C . SER A 1 111 ? -4.73 4.082 -3.346 1 98.69 111 SER A C 1
ATOM 853 O O . SER A 1 111 ? -5.473 4.59 -2.502 1 98.69 111 SER A O 1
ATOM 855 N N . PHE A 1 112 ? -5.105 3.789 -4.492 1 98.88 112 PHE A N 1
ATOM 856 C CA . PHE A 1 112 ? -6.523 3.658 -4.816 1 98.88 112 PHE A CA 1
ATOM 857 C C . PHE A 1 112 ? -7.039 2.279 -4.43 1 98.88 112 PHE A C 1
ATOM 859 O O . PHE A 1 112 ? -6.66 1.274 -5.035 1 98.88 112 PHE A O 1
ATOM 866 N N . ASN A 1 113 ? -7.898 2.195 -3.398 1 98.69 113 ASN A N 1
ATOM 867 C CA . ASN A 1 113 ? -8.375 0.913 -2.891 1 98.69 113 ASN A CA 1
ATOM 868 C C . ASN A 1 113 ? -9.625 0.445 -3.631 1 98.69 113 ASN A C 1
ATOM 870 O O . ASN A 1 113 ? -10.742 0.834 -3.281 1 98.69 113 ASN A O 1
ATOM 874 N N . VAL A 1 114 ? -9.367 -0.439 -4.574 1 98.19 114 VAL A N 1
ATOM 875 C CA . VAL A 1 114 ? -10.406 -0.914 -5.48 1 98.19 114 VAL A CA 1
ATOM 876 C C . VAL A 1 114 ? -11.055 -2.174 -4.91 1 98.19 114 VAL A C 1
ATOM 878 O O . VAL A 1 114 ? -10.359 -3.115 -4.523 1 98.19 114 VAL A O 1
ATOM 881 N N . TYR A 1 115 ? -12.328 -2.152 -4.898 1 97.44 115 TYR A N 1
ATOM 882 C CA . TYR A 1 115 ? -13.117 -3.283 -4.418 1 97.44 115 TYR A CA 1
ATOM 883 C C . TYR A 1 115 ? -13.852 -3.961 -5.57 1 97.44 115 TYR A C 1
ATOM 885 O O . TYR A 1 115 ? -14.602 -3.314 -6.301 1 97.44 115 TYR A O 1
ATOM 893 N N . PRO A 1 116 ? -13.586 -5.207 -5.711 1 97.69 116 PRO A N 1
ATOM 894 C CA . PRO A 1 116 ? -12.906 -6.164 -4.836 1 97.69 116 PRO A CA 1
ATOM 895 C C . PRO A 1 116 ? -11.523 -6.555 -5.344 1 97.69 116 PRO A C 1
ATOM 89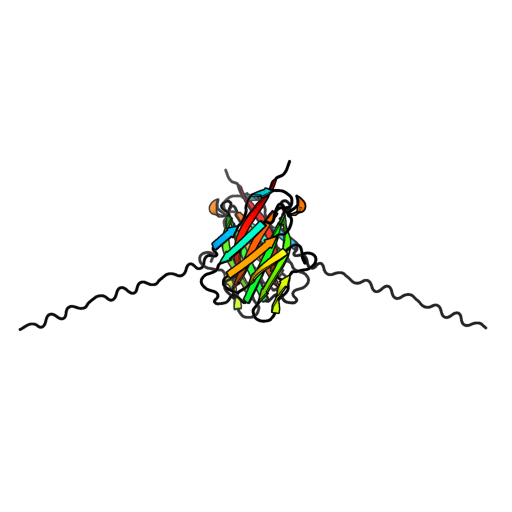7 O O . PRO A 1 116 ? -10.898 -7.473 -4.805 1 97.69 116 PRO A O 1
ATOM 900 N N . SER A 1 117 ? -11.125 -5.898 -6.391 1 96.88 117 SER A N 1
ATOM 901 C CA . SER A 1 117 ? -10.008 -6.434 -7.152 1 96.88 117 SER A CA 1
ATOM 902 C C . SER A 1 117 ? -8.672 -6.066 -6.508 1 96.88 117 SER A C 1
ATOM 904 O O . SER A 1 117 ? -7.621 -6.551 -6.926 1 96.88 117 SER A O 1
ATOM 906 N N . GLY A 1 118 ? -8.695 -5.219 -5.48 1 98.12 118 GLY A N 1
ATOM 907 C CA . GLY A 1 118 ? -7.465 -4.945 -4.754 1 98.12 118 GLY A CA 1
ATOM 908 C C . GLY A 1 118 ? -6.953 -3.533 -4.953 1 98.12 118 GLY A C 1
ATOM 909 O O . GLY A 1 118 ? -7.457 -2.803 -5.812 1 98.12 118 GLY A O 1
ATOM 910 N N . SER A 1 119 ? -5.973 -3.141 -4.254 1 98.25 119 SER A N 1
ATOM 911 C CA . SER A 1 119 ? -5.422 -1.79 -4.281 1 98.25 119 SER A CA 1
ATOM 912 C C . SER A 1 119 ? -4.508 -1.592 -5.484 1 98.25 119 SER A C 1
ATOM 914 O O . SER A 1 119 ? -3.887 -2.543 -5.965 1 98.25 119 SER A O 1
ATOM 916 N N . ARG A 1 120 ? -4.504 -0.336 -5.953 1 98.19 120 ARG A N 1
ATOM 917 C CA . ARG A 1 120 ? -3.561 0.118 -6.973 1 98.19 120 ARG A CA 1
ATOM 918 C C . ARG A 1 120 ? -2.744 1.305 -6.469 1 98.19 120 ARG A C 1
ATOM 920 O O . ARG A 1 120 ? -3.305 2.33 -6.074 1 98.19 120 ARG A O 1
ATOM 927 N N . ARG A 1 121 ? -1.408 1.103 -6.523 1 97.62 121 ARG A N 1
ATOM 928 C CA . ARG A 1 121 ? -0.601 2.109 -5.844 1 97.62 121 ARG A CA 1
ATOM 929 C C . ARG A 1 121 ? 0.654 2.439 -6.645 1 97.62 121 ARG A C 1
ATOM 931 O O . ARG A 1 121 ? 1.07 1.661 -7.504 1 97.62 121 ARG A O 1
ATOM 938 N N . LYS A 1 122 ? 1.168 3.549 -6.387 1 97.88 122 LYS A N 1
ATOM 939 C CA . LYS A 1 122 ? 2.488 4 -6.816 1 97.88 122 LYS A CA 1
ATOM 940 C C . LYS A 1 122 ? 3.219 4.719 -5.684 1 97.88 122 LYS A C 1
ATOM 942 O O . LYS A 1 122 ? 2.611 5.078 -4.676 1 97.88 122 LYS A O 1
ATOM 947 N N . GLN A 1 123 ? 4.508 4.797 -5.77 1 97.44 123 GLN A N 1
ATOM 948 C CA . GLN A 1 123 ? 5.277 5.539 -4.781 1 97.44 123 GLN A CA 1
ATOM 949 C C . GLN A 1 123 ? 6.312 6.438 -5.449 1 97.44 123 GLN A C 1
ATOM 951 O O . GLN A 1 123 ? 6.805 6.125 -6.535 1 97.44 123 GLN A O 1
ATOM 956 N N . THR A 1 124 ? 6.559 7.539 -4.93 1 98.38 124 THR A N 1
ATOM 957 C CA . THR A 1 124 ? 7.633 8.453 -5.297 1 98.38 124 THR A CA 1
ATOM 958 C C . THR A 1 124 ? 8.484 8.797 -4.078 1 98.38 124 THR A C 1
ATOM 960 O O . THR A 1 124 ? 7.961 9.164 -3.029 1 98.38 124 THR A O 1
ATOM 963 N N . CYS A 1 125 ? 9.852 8.695 -4.262 1 98.31 125 CYS A N 1
ATOM 964 C CA . CYS A 1 125 ? 10.734 8.906 -3.117 1 98.31 125 CYS A CA 1
ATOM 965 C C . CYS A 1 125 ? 11.367 10.289 -3.162 1 98.31 125 CYS A C 1
ATOM 967 O O . CYS A 1 125 ? 11.797 10.742 -4.223 1 98.31 125 CYS A O 1
ATOM 969 N N . LEU A 1 126 ? 11.391 10.852 -1.979 1 98.81 126 LEU A N 1
ATOM 970 C CA . LEU A 1 126 ? 11.914 12.203 -1.812 1 98.81 126 LEU A CA 1
ATOM 971 C C . LEU A 1 126 ? 13.281 12.172 -1.129 1 98.81 126 LEU A C 1
ATOM 973 O O . LEU A 1 126 ? 13.469 11.469 -0.138 1 98.81 126 LEU A O 1
ATOM 977 N N . THR A 1 127 ? 14.188 12.906 -1.679 1 98.56 127 THR A N 1
ATOM 978 C CA . THR A 1 127 ? 15.438 13.266 -1.019 1 98.56 127 THR A CA 1
ATOM 979 C C . THR A 1 127 ? 15.484 14.758 -0.714 1 98.56 127 THR A C 1
ATOM 981 O O . THR A 1 127 ? 15.266 15.586 -1.6 1 98.56 127 THR A O 1
ATOM 984 N N . VAL A 1 128 ? 15.727 15.047 0.515 1 98.5 128 VAL A N 1
ATOM 985 C CA . VAL A 1 128 ? 15.859 16.438 0.931 1 98.5 128 VAL A CA 1
ATOM 986 C C . VAL A 1 128 ? 17.328 16.859 0.887 1 98.5 128 VAL A C 1
ATOM 988 O O . VAL A 1 128 ? 18.203 16.125 1.357 1 98.5 128 VAL A O 1
ATOM 991 N N . GLN A 1 129 ? 17.5 17.984 0.279 1 97.88 129 GLN A N 1
ATOM 992 C CA . GLN A 1 129 ? 18.875 18.469 0.18 1 97.88 129 GLN A CA 1
ATOM 993 C C . GLN A 1 129 ? 19.031 19.844 0.823 1 97.88 129 GLN A C 1
ATOM 995 O O . GLN A 1 129 ? 18.031 20.547 1.022 1 97.88 129 GLN A O 1
ATOM 1000 N N . GLY A 1 130 ? 20.234 20.156 1.283 1 87.81 130 GLY A N 1
ATOM 1001 C CA . GLY A 1 130 ? 20.5 21.469 1.86 1 87.81 130 GLY A CA 1
ATOM 1002 C C . GLY A 1 130 ? 21.938 21.641 2.301 1 87.81 130 GLY A C 1
ATOM 1003 O O . GLY A 1 130 ? 22.719 20.688 2.283 1 87.81 130 GLY A O 1
ATOM 1004 N N . ILE A 1 131 ? 22.359 22.984 2.342 1 67.62 131 ILE A N 1
ATOM 1005 C CA . ILE A 1 131 ? 23.703 23.422 2.674 1 67.62 131 ILE A CA 1
ATOM 1006 C C . ILE A 1 131 ? 23.922 23.375 4.188 1 67.62 131 ILE A C 1
ATOM 1008 O O . ILE A 1 131 ? 22.969 23.547 4.953 1 67.62 131 ILE A O 1
ATOM 1012 N N . THR B 1 1 ? -15.703 6.078 66.438 1 50.69 1 THR B N 1
ATOM 1013 C CA . THR B 1 1 ? -15.734 4.996 65.5 1 50.69 1 THR B CA 1
ATOM 1014 C C . THR B 1 1 ? -15.758 5.551 64.062 1 50.69 1 THR B C 1
ATOM 1016 O O . THR B 1 1 ? -16.812 5.965 63.562 1 50.69 1 THR B O 1
ATOM 1019 N N . GLN B 1 2 ? -14.719 6.375 63.594 1 55.84 2 GLN B N 1
ATOM 1020 C CA . GLN B 1 2 ? -14.492 6.953 62.281 1 55.84 2 GLN B CA 1
ATOM 1021 C C . GLN B 1 2 ? -14.305 5.863 61.219 1 55.84 2 GLN B C 1
ATOM 1023 O O . GLN B 1 2 ? -13.438 5 61.375 1 55.84 2 GLN B O 1
ATOM 1028 N N . LYS B 1 3 ? -15.383 5.473 60.469 1 55.88 3 LYS B N 1
ATOM 1029 C CA . LYS B 1 3 ? -15.383 4.562 59.312 1 55.88 3 LYS B CA 1
ATOM 1030 C C . LYS B 1 3 ? -14.438 5.062 58.219 1 55.88 3 LYS B C 1
ATOM 1032 O O . LYS B 1 3 ? -14.664 6.129 57.656 1 55.88 3 LYS B O 1
ATOM 1037 N N . ILE B 1 4 ? -13.164 4.719 58.25 1 64.12 4 ILE B N 1
ATOM 1038 C CA . ILE B 1 4 ? -12.242 5 57.156 1 64.12 4 ILE B CA 1
ATOM 1039 C C . ILE B 1 4 ? -12.688 4.242 55.906 1 64.12 4 ILE B C 1
ATOM 1041 O O . ILE B 1 4 ? -12.797 3.014 55.938 1 64.12 4 ILE B O 1
ATOM 1045 N N . ILE B 1 5 ? -13.398 4.945 54.969 1 62.28 5 ILE B N 1
ATOM 1046 C CA . ILE B 1 5 ? -13.734 4.359 53.688 1 62.28 5 ILE B CA 1
ATOM 1047 C C . ILE B 1 5 ? -12.484 4.273 52.812 1 62.28 5 ILE B C 1
ATOM 1049 O O . ILE B 1 5 ? -11.852 5.289 52.531 1 62.28 5 ILE B O 1
ATOM 1053 N N . LEU B 1 6 ? -11.789 3.098 52.719 1 62.88 6 LEU B N 1
ATOM 1054 C CA . LEU B 1 6 ? -10.68 2.838 51.812 1 62.88 6 LEU B CA 1
ATOM 1055 C C . LEU B 1 6 ? -11.172 2.797 50.344 1 62.88 6 LEU B C 1
ATOM 1057 O O . LEU B 1 6 ? -11.961 1.924 50 1 62.88 6 LEU B O 1
ATOM 1061 N N . THR B 1 7 ? -11.047 3.898 49.625 1 66.56 7 THR B N 1
ATOM 1062 C CA . THR B 1 7 ? -11.375 3.893 48.188 1 66.56 7 THR B CA 1
ATOM 1063 C C . THR B 1 7 ? -10.281 3.182 47.406 1 66.56 7 THR B C 1
ATOM 1065 O O . THR B 1 7 ? -9.102 3.523 47.5 1 66.56 7 THR B O 1
ATOM 1068 N N . VAL B 1 8 ? -10.461 1.936 46.938 1 70.44 8 VAL B N 1
ATOM 1069 C CA . VAL B 1 8 ? -9.562 1.188 46.062 1 70.44 8 VAL B CA 1
ATOM 1070 C C . VAL B 1 8 ? -9.516 1.845 44.688 1 70.44 8 VAL B C 1
ATOM 1072 O O . VAL B 1 8 ? -10.555 2.029 44.031 1 70.44 8 VAL B O 1
A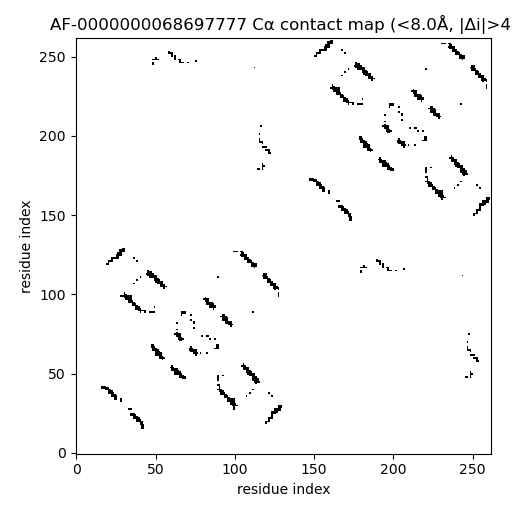TOM 1075 N N . PRO B 1 9 ? -8.359 2.461 44.375 1 72.56 9 PRO B N 1
ATOM 1076 C CA . PRO B 1 9 ? -8.266 2.934 43 1 72.56 9 PRO B CA 1
ATOM 1077 C C . PRO B 1 9 ? -8.367 1.803 41.969 1 72.56 9 PRO B C 1
ATOM 1079 O O . PRO B 1 9 ? -7.672 0.792 42.094 1 72.56 9 PRO B O 1
ATOM 1082 N N . SER B 1 10 ? -9.469 1.669 41.156 1 68.69 10 SER B N 1
ATOM 1083 C CA . SER B 1 10 ? -9.594 0.714 40.062 1 68.69 10 SER B CA 1
ATOM 1084 C C . SER B 1 10 ? -8.609 1.037 38.938 1 68.69 10 SER B C 1
ATOM 1086 O O . SER B 1 10 ? -8.695 2.102 38.312 1 68.69 10 SER B O 1
ATOM 1088 N N . CYS B 1 11 ? -7.391 0.504 38.844 1 63.75 11 CYS B N 1
ATOM 1089 C CA . CYS B 1 11 ? -6.473 0.621 37.719 1 63.75 11 CYS B CA 1
ATOM 1090 C C . CYS B 1 11 ? -7.07 -0.005 36.469 1 63.75 11 CYS B C 1
ATOM 1092 O O . CYS B 1 11 ? -7.223 -1.225 36.375 1 63.75 11 CYS B O 1
ATOM 1094 N N . HIS B 1 12 ? -7.809 0.813 35.688 1 65.62 12 HIS B N 1
ATOM 1095 C CA . HIS B 1 12 ? -8.25 0.322 34.375 1 65.62 12 HIS B CA 1
ATOM 1096 C C . HIS B 1 12 ? -7.066 0.09 33.438 1 65.62 12 HIS B C 1
ATOM 1098 O O . HIS B 1 12 ? -6.395 1.041 33.031 1 65.62 12 HIS B O 1
ATOM 1104 N N . VAL B 1 13 ? -6.414 -1.063 33.375 1 63.84 13 VAL B N 1
ATOM 1105 C CA . VAL B 1 13 ? -5.414 -1.444 32.375 1 63.84 13 VAL B CA 1
ATOM 1106 C C . VAL B 1 13 ? -6.027 -1.396 30.969 1 63.84 13 VAL B C 1
ATOM 1108 O O . VAL B 1 13 ? -6.887 -2.217 30.641 1 63.84 13 VAL B O 1
ATOM 1111 N N . VAL B 1 14 ? -5.977 -0.239 30.266 1 59.66 14 VAL B N 1
ATOM 1112 C CA . VAL B 1 14 ? -6.371 -0.211 28.859 1 59.66 14 VAL B CA 1
ATOM 1113 C C . VAL B 1 14 ? -5.391 -1.04 28.031 1 59.66 14 VAL B C 1
ATOM 1115 O O . VAL B 1 14 ? -4.191 -0.746 28 1 59.66 14 VAL B O 1
ATOM 1118 N N . ILE B 1 15 ? -5.68 -2.246 27.781 1 53.47 15 ILE B N 1
ATOM 1119 C CA . ILE B 1 15 ? -4.895 -2.982 26.797 1 53.47 15 ILE B CA 1
ATOM 1120 C C . ILE B 1 15 ? -4.891 -2.23 25.469 1 53.47 15 ILE B C 1
ATOM 1122 O O . ILE B 1 15 ? -5.918 -2.146 24.797 1 53.47 15 ILE B O 1
ATOM 1126 N N . ALA B 1 16 ? -3.984 -1.257 25.266 1 54.69 16 ALA B N 1
ATOM 1127 C CA . ALA B 1 16 ? -3.828 -0.573 23.984 1 54.69 16 ALA B CA 1
ATOM 1128 C C . ALA B 1 16 ? -3.582 -1.571 22.859 1 54.69 16 ALA B C 1
ATOM 1130 O O . ALA B 1 16 ? -2.549 -2.244 22.844 1 54.69 16 ALA B O 1
ATOM 1131 N N . VAL B 1 17 ? -4.699 -2.123 22.203 1 54.59 17 VAL B N 1
ATOM 1132 C CA . VAL B 1 17 ? -4.531 -2.947 21.016 1 54.59 17 VAL B CA 1
ATOM 1133 C C . VAL B 1 17 ? -3.699 -2.197 19.984 1 54.59 17 VAL B C 1
ATOM 1135 O O . VAL B 1 17 ? -3.977 -1.035 19.672 1 54.59 17 VAL B O 1
ATOM 1138 N N . SER B 1 18 ? -2.619 -2.779 19.719 1 59.12 18 SER B N 1
ATOM 1139 C CA . SER B 1 18 ? -1.746 -2.141 18.734 1 59.12 18 SER B CA 1
ATOM 1140 C C . SER B 1 18 ? -2.438 -2.01 17.391 1 59.12 18 SER B C 1
ATOM 1142 O O . SER B 1 18 ? -3.068 -2.955 16.906 1 59.12 18 SER B O 1
ATOM 1144 N N . VAL B 1 19 ? -2.607 -0.868 16.844 1 72.81 19 VAL B N 1
ATOM 1145 C CA . VAL B 1 19 ? -3.215 -0.555 15.555 1 72.81 19 VAL B CA 1
ATOM 1146 C C . VAL B 1 19 ? -2.26 -0.938 14.43 1 72.81 19 VAL B C 1
ATOM 1148 O O . VAL B 1 19 ? -2.627 -0.893 13.258 1 72.81 19 VAL B O 1
ATOM 1151 N N . ASN B 1 20 ? -1.185 -1.661 14.922 1 87.88 20 ASN B N 1
ATOM 1152 C CA . ASN B 1 20 ? -0.164 -1.947 13.922 1 87.88 20 ASN B CA 1
ATOM 1153 C C . ASN B 1 20 ? -0.291 -3.369 13.383 1 87.88 20 ASN B C 1
ATOM 1155 O O . ASN B 1 20 ? -0.636 -4.289 14.117 1 87.88 20 ASN B O 1
ATOM 1159 N N . VAL B 1 21 ? -0.082 -3.576 12.164 1 97.38 21 VAL B N 1
ATOM 1160 C CA . VAL B 1 21 ? 0.006 -4.867 11.484 1 97.38 21 VAL B CA 1
ATOM 1161 C C . VAL B 1 21 ? 1.326 -5.547 11.844 1 97.38 21 VAL B C 1
ATOM 1163 O O . VAL B 1 21 ? 2.377 -4.902 11.867 1 97.38 21 VAL B O 1
ATOM 1166 N N . VAL B 1 22 ? 1.256 -6.832 12.18 1 97.5 22 VAL B N 1
ATOM 1167 C CA . VAL B 1 22 ? 2.443 -7.656 12.391 1 97.5 22 VAL B CA 1
ATOM 1168 C C . VAL B 1 22 ? 2.635 -8.602 11.203 1 97.5 22 VAL B C 1
ATOM 1170 O O . VAL B 1 22 ? 1.696 -9.289 10.789 1 97.5 22 VAL B O 1
ATOM 1173 N N . ALA B 1 23 ? 3.863 -8.633 10.672 1 98.19 23 ALA B N 1
ATOM 1174 C CA . ALA B 1 23 ? 4.156 -9.484 9.516 1 98.19 23 ALA B CA 1
ATOM 1175 C C . ALA B 1 23 ? 5.25 -10.492 9.844 1 98.19 23 ALA B C 1
ATOM 1177 O O . ALA B 1 23 ? 6.203 -10.18 10.555 1 98.19 23 ALA B O 1
ATOM 1178 N N . ARG B 1 24 ? 5.043 -11.711 9.297 1 98.38 24 ARG B N 1
ATOM 1179 C CA . ARG B 1 24 ? 6.035 -12.781 9.312 1 98.38 24 ARG B CA 1
ATOM 1180 C C . ARG B 1 24 ? 6.145 -13.445 7.941 1 98.38 24 ARG B C 1
ATOM 1182 O O . ARG B 1 24 ? 5.145 -13.586 7.234 1 98.38 24 ARG B O 1
ATOM 1189 N N . GLY B 1 25 ? 7.434 -13.867 7.613 1 98.81 25 GLY B N 1
ATOM 1190 C CA . GLY B 1 25 ? 7.559 -14.578 6.352 1 98.81 25 GLY B CA 1
ATOM 1191 C C . GLY B 1 25 ? 8.992 -14.883 5.977 1 98.81 25 GLY B C 1
ATOM 1192 O O . GLY B 1 25 ? 9.93 -14.422 6.641 1 98.81 25 GLY B O 1
ATOM 1193 N N . ASP B 1 26 ? 9.141 -15.703 4.973 1 98.88 26 ASP B N 1
ATOM 1194 C CA . ASP B 1 26 ? 10.453 -16.109 4.488 1 98.88 26 ASP B CA 1
ATOM 1195 C C . ASP B 1 26 ? 11.164 -14.961 3.779 1 98.88 26 ASP B C 1
ATOM 1197 O O . ASP B 1 26 ? 10.539 -14.219 3.01 1 98.88 26 ASP B O 1
ATOM 1201 N N . THR B 1 27 ? 12.406 -14.797 4.066 1 98.75 27 THR B N 1
ATOM 1202 C CA . THR B 1 27 ? 13.188 -13.75 3.41 1 98.75 27 THR B CA 1
ATOM 1203 C C . THR B 1 27 ? 14.203 -14.359 2.445 1 98.75 27 THR B C 1
ATOM 1205 O O . THR B 1 27 ? 14.727 -13.664 1.571 1 98.75 27 THR B O 1
ATOM 1208 N N . ARG B 1 28 ? 14.5 -15.594 2.564 1 98.75 28 ARG B N 1
ATOM 1209 C CA . ARG B 1 28 ? 15.406 -16.344 1.698 1 98.75 28 ARG B CA 1
ATOM 1210 C C . ARG B 1 28 ? 14.953 -17.781 1.543 1 98.75 28 ARG B C 1
ATOM 1212 O O . ARG B 1 28 ? 14.711 -18.469 2.535 1 98.75 28 ARG B O 1
ATOM 1219 N N . VAL B 1 29 ? 14.805 -18.234 0.352 1 98.75 29 VAL B N 1
ATOM 1220 C CA . VAL B 1 29 ? 14.406 -19.609 0.127 1 98.75 29 VAL B CA 1
ATOM 1221 C C . VAL B 1 29 ? 15.148 -20.172 -1.086 1 98.75 29 VAL B C 1
ATOM 1223 O O . VAL B 1 29 ? 15.625 -19.406 -1.935 1 98.75 29 VAL B O 1
ATOM 1226 N N . ASP B 1 30 ? 15.242 -21.531 -1.124 1 98.31 30 ASP B N 1
ATOM 1227 C CA . ASP B 1 30 ? 15.875 -22.188 -2.258 1 98.31 30 ASP B CA 1
ATOM 1228 C C . ASP B 1 30 ? 14.938 -22.234 -3.459 1 98.31 30 ASP B C 1
ATOM 1230 O O . ASP B 1 30 ? 13.727 -22.375 -3.299 1 98.31 30 ASP B O 1
ATOM 1234 N N . PHE B 1 31 ? 15.664 -22.156 -4.613 1 98.19 31 PHE B N 1
ATOM 1235 C CA . PHE B 1 31 ? 14.93 -22.391 -5.848 1 98.19 31 PHE B CA 1
ATOM 1236 C C . PHE B 1 31 ? 14.055 -23.641 -5.727 1 98.19 31 PHE B C 1
ATOM 1238 O O . PHE B 1 31 ? 14.484 -24.656 -5.184 1 98.19 31 PHE B O 1
ATOM 1245 N N . ASP B 1 32 ? 12.734 -23.453 -6.23 1 98.12 32 ASP B N 1
ATOM 1246 C CA . ASP B 1 32 ? 11.766 -24.547 -6.324 1 98.12 32 ASP B CA 1
ATOM 1247 C C . ASP B 1 32 ? 11.109 -24.812 -4.973 1 98.12 32 ASP B C 1
ATOM 1249 O O . ASP B 1 32 ? 10.211 -25.656 -4.867 1 98.12 32 ASP B O 1
ATOM 1253 N N . ALA B 1 33 ? 11.578 -24.219 -3.939 1 98.56 33 ALA B N 1
ATOM 1254 C CA . ALA B 1 33 ? 10.922 -24.328 -2.639 1 98.56 33 ALA B CA 1
ATOM 1255 C C . ALA B 1 33 ? 9.703 -23.422 -2.564 1 98.56 33 ALA B C 1
ATOM 1257 O O . ALA B 1 33 ? 9.438 -22.641 -3.49 1 98.56 33 ALA B O 1
ATOM 1258 N N . ASP B 1 34 ? 8.914 -23.562 -1.529 1 98.81 34 ASP B N 1
ATOM 1259 C CA . ASP B 1 34 ? 7.781 -22.672 -1.268 1 98.81 34 ASP B CA 1
ATOM 1260 C C . ASP B 1 34 ? 8.172 -21.547 -0.323 1 98.81 34 ASP B C 1
ATOM 1262 O O . ASP B 1 34 ? 9.078 -21.703 0.504 1 98.81 34 ASP B O 1
ATOM 1266 N N . ALA B 1 35 ? 7.566 -20.438 -0.433 1 98.94 35 ALA B N 1
ATOM 1267 C CA . ALA B 1 35 ? 7.703 -19.328 0.506 1 98.94 35 ALA B CA 1
ATOM 1268 C C . ALA B 1 35 ? 6.359 -18.984 1.137 1 98.94 35 ALA B C 1
ATOM 1270 O O . ALA B 1 35 ? 5.324 -19.031 0.471 1 98.94 35 ALA B O 1
ATOM 1271 N N . SER B 1 36 ? 6.352 -18.625 2.404 1 98.94 36 SER B N 1
ATOM 1272 C CA . SER B 1 36 ? 5.113 -18.312 3.113 1 98.94 36 SER B CA 1
ATOM 1273 C C . SER B 1 36 ? 5.184 -16.938 3.773 1 98.94 36 SER B C 1
ATOM 1275 O O . SER B 1 36 ? 6.227 -16.547 4.301 1 98.94 36 SER B O 1
ATOM 1277 N N . TYR B 1 37 ? 4.012 -16.312 3.846 1 98.94 37 TYR B N 1
ATOM 1278 C CA . TYR B 1 37 ? 3.881 -14.984 4.453 1 98.94 37 TYR B CA 1
ATOM 1279 C C . TYR B 1 37 ? 2.584 -14.875 5.246 1 98.94 37 TYR B C 1
ATOM 1281 O O . TYR B 1 37 ? 1.539 -15.367 4.812 1 98.94 37 TYR B O 1
ATOM 1289 N N . THR B 1 38 ? 2.668 -14.227 6.398 1 98.94 38 THR B N 1
ATOM 1290 C CA . THR B 1 38 ? 1.521 -14.023 7.277 1 98.94 38 THR B CA 1
ATOM 1291 C C . THR B 1 38 ? 1.493 -12.594 7.805 1 98.94 38 THR B C 1
ATOM 1293 O O . THR B 1 38 ? 2.531 -12.047 8.18 1 98.94 38 THR B O 1
ATOM 1296 N N . CYS B 1 39 ? 0.311 -12.023 7.809 1 98.81 39 CYS B N 1
ATOM 1297 C CA . CYS B 1 39 ? 0.057 -10.742 8.461 1 98.81 39 CYS B CA 1
ATOM 1298 C C . CYS B 1 39 ? -1.129 -10.836 9.406 1 98.81 39 CYS B C 1
ATOM 1300 O O . CYS B 1 39 ? -2.125 -11.492 9.102 1 98.81 39 CYS B O 1
ATOM 1302 N N . THR B 1 40 ? -0.973 -10.141 10.523 1 98.69 40 THR B N 1
ATOM 1303 C CA . THR B 1 40 ? -2.078 -10.07 11.477 1 98.69 40 THR B CA 1
ATOM 1304 C C . THR B 1 40 ? -2.338 -8.633 11.898 1 98.69 40 THR B C 1
ATOM 1306 O O . THR B 1 40 ? -1.401 -7.844 12.055 1 98.69 40 THR B O 1
ATOM 1309 N N . HIS B 1 41 ? -3.574 -8.297 11.977 1 97.31 41 HIS B N 1
ATOM 1310 C CA . HIS B 1 41 ? -4.07 -7.031 12.5 1 97.31 41 HIS B CA 1
ATOM 1311 C C . HIS B 1 41 ? -5.066 -7.254 13.641 1 97.31 41 HIS B C 1
ATOM 1313 O O . HIS B 1 41 ? -6.227 -7.594 13.398 1 97.31 41 HIS B O 1
ATOM 1319 N N . ALA B 1 42 ? -4.715 -6.973 14.836 1 93.31 42 ALA B N 1
ATOM 1320 C CA . ALA B 1 42 ? -5.469 -7.355 16.031 1 93.31 42 ALA B CA 1
ATOM 1321 C C . ALA B 1 42 ? -6.898 -6.824 15.969 1 93.31 42 ALA B C 1
ATOM 1323 O O . ALA B 1 42 ? -7.84 -7.516 16.359 1 93.31 42 ALA B O 1
ATOM 1324 N N . ASP B 1 43 ? -7.051 -5.582 15.469 1 94 43 ASP B N 1
ATOM 1325 C CA . ASP B 1 43 ? -8.375 -4.965 15.422 1 94 43 ASP B CA 1
ATOM 1326 C C . ASP B 1 43 ? -8.891 -4.883 13.984 1 94 43 ASP B C 1
ATOM 1328 O O . ASP B 1 43 ? -8.484 -3.994 13.227 1 94 43 ASP B O 1
ATOM 1332 N N . PRO B 1 44 ? -9.859 -5.711 13.672 1 94.81 44 PRO B N 1
ATOM 1333 C CA . PRO B 1 44 ? -10.383 -5.742 12.305 1 94.81 44 PRO B CA 1
ATOM 1334 C C . PRO B 1 44 ? -11.406 -4.641 12.039 1 94.81 44 PRO B C 1
ATOM 1336 O O . PRO B 1 44 ? -11.969 -4.566 10.945 1 94.81 44 PRO B O 1
ATOM 1339 N N . THR B 1 45 ? -11.625 -3.809 13.023 1 96.38 45 THR B N 1
ATOM 1340 C CA . THR B 1 45 ? -12.656 -2.787 12.852 1 96.38 45 THR B CA 1
ATOM 1341 C C . THR B 1 45 ? -12.336 -1.897 11.648 1 96.38 45 THR B C 1
ATOM 1343 O O . THR B 1 45 ? -11.227 -1.389 11.523 1 96.38 45 THR B O 1
ATOM 1346 N N . GLY B 1 46 ? -13.312 -1.805 10.773 1 97.25 46 GLY B N 1
ATOM 1347 C CA . GLY B 1 46 ? -13.195 -0.904 9.641 1 97.25 46 GLY B CA 1
ATOM 1348 C C . GLY B 1 46 ? -12.5 -1.531 8.445 1 97.25 46 GLY B C 1
ATOM 1349 O O . GLY B 1 46 ? -12.461 -0.946 7.363 1 97.25 46 GLY B O 1
ATOM 1350 N N . VAL B 1 47 ? -11.938 -2.707 8.633 1 98.5 47 VAL B N 1
ATOM 1351 C CA . VAL B 1 47 ? -11.281 -3.35 7.5 1 98.5 47 VAL B CA 1
ATOM 1352 C C . VAL B 1 47 ? -12.328 -3.855 6.512 1 98.5 47 VAL B C 1
ATOM 1354 O O . VAL B 1 47 ? -13.148 -4.707 6.852 1 98.5 47 VAL B O 1
ATOM 1357 N N . LEU B 1 48 ? -12.242 -3.377 5.312 1 98.56 48 LEU B N 1
ATOM 1358 C CA . LEU B 1 48 ? -13.211 -3.781 4.305 1 98.56 48 LEU B CA 1
ATOM 1359 C C . LEU B 1 48 ? -12.641 -4.875 3.404 1 98.56 48 LEU B C 1
ATOM 1361 O O . LEU B 1 48 ? -13.383 -5.723 2.906 1 98.56 48 LEU B O 1
ATOM 1365 N N . GLN B 1 49 ? -11.375 -4.832 3.193 1 98.75 49 GLN B N 1
ATOM 1366 C CA . GLN B 1 49 ? -10.695 -5.758 2.291 1 98.75 49 GLN B CA 1
ATOM 1367 C C . GLN B 1 49 ? -9.219 -5.891 2.648 1 98.75 49 GLN B C 1
ATOM 1369 O O . GLN B 1 49 ? -8.586 -4.926 3.076 1 98.75 49 GLN B O 1
ATOM 1374 N N . VAL B 1 50 ? -8.719 -7.059 2.482 1 98.94 50 VAL B N 1
ATOM 1375 C CA . VAL B 1 50 ? -7.285 -7.301 2.553 1 98.94 50 VAL B CA 1
ATOM 1376 C C . VAL B 1 50 ? -6.723 -7.508 1.147 1 98.94 50 VAL B C 1
ATOM 1378 O O . VAL B 1 50 ? -7.332 -8.195 0.327 1 98.94 50 VAL B O 1
ATOM 1381 N N . THR B 1 51 ? -5.598 -6.891 0.806 1 98.94 51 THR B N 1
ATOM 1382 C CA . THR B 1 51 ? -4.945 -7.039 -0.49 1 98.94 51 THR B CA 1
ATOM 1383 C C . THR B 1 51 ? -3.521 -7.562 -0.322 1 98.94 51 THR B C 1
ATOM 1385 O O . THR B 1 51 ? -2.777 -7.086 0.537 1 98.94 51 THR B O 1
ATOM 1388 N N . TRP B 1 52 ? -3.133 -8.555 -1.037 1 98.94 52 TRP B N 1
ATOM 1389 C CA . TRP B 1 52 ? -1.756 -9.016 -1.201 1 98.94 52 TRP B CA 1
ATOM 1390 C C . TRP B 1 52 ? -1.177 -8.531 -2.527 1 98.94 52 TRP B C 1
ATOM 1392 O O . TRP B 1 52 ? -1.816 -8.664 -3.574 1 98.94 52 TRP B O 1
ATOM 1402 N N . GLN B 1 53 ? 0.015 -8.008 -2.402 1 98.81 53 GLN B N 1
ATOM 1403 C CA . GLN B 1 53 ? 0.698 -7.52 -3.596 1 98.81 53 GLN B CA 1
ATOM 1404 C C . GLN B 1 53 ? 2.162 -7.949 -3.607 1 98.81 53 GLN B C 1
ATOM 1406 O O . GLN B 1 53 ? 2.705 -8.344 -2.574 1 98.81 53 GLN B O 1
ATOM 1411 N N . ARG B 1 54 ? 2.719 -7.879 -4.75 1 98.44 54 ARG B N 1
ATOM 1412 C CA . ARG B 1 54 ? 4.164 -8.016 -4.879 1 98.44 54 ARG B CA 1
ATOM 1413 C C . ARG B 1 54 ? 4.785 -6.762 -5.488 1 98.44 54 ARG B C 1
ATOM 1415 O O . ARG B 1 54 ? 4.266 -6.223 -6.469 1 98.44 54 ARG B O 1
ATOM 1422 N N . LEU B 1 55 ? 5.809 -6.285 -4.895 1 97.81 55 LEU B N 1
ATOM 1423 C CA . LEU B 1 55 ? 6.578 -5.113 -5.305 1 97.81 55 LEU B CA 1
ATOM 1424 C C . LEU B 1 55 ? 7.938 -5.523 -5.863 1 97.81 55 LEU B C 1
ATOM 1426 O O . LEU B 1 55 ? 8.742 -6.145 -5.164 1 97.81 55 LEU B O 1
ATOM 1430 N N . PHE B 1 56 ? 8.164 -5.109 -7.078 1 97.31 56 PHE B N 1
ATOM 1431 C CA . PHE B 1 56 ? 9.406 -5.48 -7.746 1 97.31 56 PHE B CA 1
ATOM 1432 C C . PHE B 1 56 ? 10.461 -4.398 -7.57 1 97.31 56 PHE B C 1
ATOM 1434 O O . PHE B 1 56 ? 10.164 -3.303 -7.094 1 97.31 56 PHE B O 1
ATOM 1441 N N . LYS B 1 57 ? 11.703 -4.727 -7.949 1 94.62 57 LYS B N 1
ATOM 1442 C CA . LYS B 1 57 ? 12.836 -3.818 -7.812 1 94.62 57 LYS B CA 1
ATOM 1443 C C . LYS B 1 57 ? 12.641 -2.559 -8.648 1 94.62 57 LYS B C 1
ATOM 1445 O O . LYS B 1 57 ? 13.148 -1.49 -8.305 1 94.62 57 LYS B O 1
ATOM 1450 N N . ASP B 1 58 ? 11.883 -2.664 -9.734 1 93.81 58 ASP B N 1
ATOM 1451 C CA . ASP B 1 58 ? 11.648 -1.505 -10.594 1 93.81 58 ASP B CA 1
ATOM 1452 C C . ASP B 1 58 ? 10.453 -0.691 -10.102 1 93.81 58 ASP B C 1
ATOM 1454 O O . ASP B 1 58 ? 9.922 0.141 -10.844 1 93.81 58 ASP B O 1
ATOM 1458 N N . ASP B 1 59 ? 9.883 -0.999 -9.016 1 91.88 59 ASP B N 1
ATOM 1459 C CA . ASP B 1 59 ? 8.82 -0.282 -8.312 1 91.88 59 ASP B CA 1
ATOM 1460 C C . ASP B 1 59 ? 7.449 -0.623 -8.891 1 91.88 59 ASP B C 1
ATOM 1462 O O . ASP B 1 59 ? 6.445 -0.005 -8.531 1 91.88 59 ASP B O 1
ATOM 1466 N N . SER B 1 60 ? 7.488 -1.539 -9.828 1 95.06 60 SER B N 1
ATOM 1467 C CA . SER B 1 60 ? 6.18 -2 -10.281 1 95.06 60 SER B CA 1
ATOM 1468 C C . SER B 1 60 ? 5.508 -2.887 -9.242 1 95.06 60 SER B C 1
ATOM 1470 O O . SER B 1 60 ? 6.184 -3.633 -8.523 1 95.06 60 SER B O 1
ATOM 1472 N N . VAL B 1 61 ? 4.203 -2.789 -9.18 1 96.38 61 VAL B N 1
ATOM 1473 C CA . VAL B 1 61 ? 3.42 -3.523 -8.195 1 96.38 61 VAL B CA 1
ATOM 1474 C C . VAL B 1 61 ? 2.34 -4.344 -8.898 1 96.38 61 VAL B C 1
ATOM 1476 O O . VAL B 1 61 ? 1.709 -3.873 -9.844 1 96.38 61 VAL B O 1
ATOM 1479 N N . GLU B 1 62 ? 2.131 -5.559 -8.414 1 97.06 62 GLU B N 1
ATOM 1480 C CA . GLU B 1 62 ? 1.066 -6.418 -8.93 1 97.06 62 GLU B CA 1
ATOM 1481 C C . GLU B 1 62 ? 0.186 -6.941 -7.801 1 97.06 62 GLU B C 1
ATOM 1483 O O . GLU B 1 62 ? 0.684 -7.285 -6.727 1 97.06 62 GLU B O 1
ATOM 1488 N N . ASN B 1 63 ? -1.108 -7 -8.086 1 98.44 63 ASN B N 1
ATOM 1489 C CA . ASN B 1 63 ? -2.02 -7.648 -7.152 1 98.44 63 ASN B CA 1
ATOM 1490 C C . ASN B 1 63 ? -1.937 -9.172 -7.246 1 98.44 63 ASN B C 1
ATOM 1492 O O . ASN B 1 63 ? -1.957 -9.727 -8.344 1 98.44 63 ASN B O 1
ATOM 1496 N N . LEU B 1 64 ? -1.863 -9.758 -6.105 1 98.88 64 LEU B N 1
ATOM 1497 C CA . LEU B 1 64 ? -1.779 -11.211 -6.059 1 98.88 64 LEU B CA 1
ATOM 1498 C C . LEU B 1 64 ? -3.111 -11.82 -5.629 1 98.88 64 LEU B C 1
ATOM 1500 O O . LEU B 1 64 ? -3.549 -12.828 -6.188 1 98.88 64 LEU B O 1
ATOM 1504 N N . ALA B 1 65 ? -3.736 -11.219 -4.633 1 98.94 65 ALA B N 1
ATOM 1505 C CA . ALA B 1 65 ? -4.914 -11.812 -4.008 1 98.94 65 ALA B CA 1
ATOM 1506 C C . ALA B 1 65 ? -5.66 -10.789 -3.16 1 98.94 65 ALA B C 1
ATOM 1508 O O . ALA B 1 65 ? -5.082 -9.789 -2.734 1 98.94 65 ALA B O 1
ATOM 1509 N N . THR B 1 66 ? -6.945 -11 -2.936 1 98.94 66 THR B N 1
ATOM 1510 C CA . THR B 1 66 ? -7.762 -10.18 -2.045 1 98.94 66 THR B CA 1
ATOM 1511 C C . THR B 1 66 ? -8.656 -11.055 -1.173 1 98.94 66 THR B C 1
ATOM 1513 O O . THR B 1 66 ? -8.93 -12.211 -1.513 1 98.94 66 THR B O 1
ATOM 1516 N N . TYR B 1 67 ? -9.008 -10.562 -0.072 1 98.94 67 TYR B N 1
ATOM 1517 C CA . TYR B 1 67 ? -10.07 -11.148 0.742 1 98.94 67 TYR B CA 1
ATOM 1518 C C . TYR B 1 67 ? -11.031 -10.078 1.241 1 98.94 67 TYR B C 1
ATOM 1520 O O . TYR B 1 67 ? -10.602 -9 1.661 1 98.94 67 TYR B O 1
ATOM 1528 N N . SER B 1 68 ? -12.234 -10.312 1.2 1 98.81 68 SER B N 1
ATOM 1529 C CA . SER B 1 68 ? -13.305 -9.555 1.833 1 98.81 68 SER B CA 1
ATOM 1530 C C . SER B 1 68 ? -14.438 -10.469 2.297 1 98.81 68 SER B C 1
ATOM 1532 O O . SER B 1 68 ? -14.547 -11.609 1.842 1 98.81 68 SER B O 1
ATOM 1534 N N . LYS B 1 69 ? -15.234 -9.969 3.258 1 98.5 69 LYS B N 1
ATOM 1535 C CA . LYS B 1 69 ? -16.344 -10.789 3.746 1 98.5 69 LYS B CA 1
ATOM 1536 C C . LYS B 1 69 ? -17.328 -11.086 2.629 1 98.5 69 LYS B C 1
ATOM 1538 O O . LYS B 1 69 ? -17.812 -12.219 2.502 1 98.5 69 LYS B O 1
ATOM 1543 N N . ARG B 1 70 ? -17.531 -10.117 1.856 1 98.31 70 ARG B N 1
ATOM 1544 C CA . ARG B 1 70 ? -18.562 -10.227 0.832 1 98.31 70 ARG B CA 1
ATOM 1545 C C . ARG B 1 70 ? -18.109 -11.133 -0.308 1 98.31 70 ARG B C 1
ATOM 1547 O O . ARG B 1 70 ? -18.906 -11.898 -0.855 1 98.31 70 ARG B O 1
ATOM 1554 N N . PHE B 1 71 ? -16.844 -11.133 -0.747 1 98.5 71 PHE B N 1
ATOM 1555 C CA . PHE B 1 71 ? -16.406 -11.805 -1.969 1 98.5 71 PHE B CA 1
ATOM 1556 C C . PHE B 1 71 ? -15.492 -12.977 -1.649 1 98.5 71 PHE B C 1
ATOM 1558 O O . PHE B 1 71 ? -15.125 -13.742 -2.539 1 98.5 71 PHE B O 1
ATOM 1565 N N . GLY B 1 72 ? -15.109 -13.047 -0.401 1 98.56 72 GLY B N 1
ATOM 1566 C CA . GLY B 1 72 ? -14.234 -14.141 -0.009 1 98.56 72 GLY B CA 1
ATOM 1567 C C . GLY B 1 72 ? -12.812 -13.977 -0.518 1 98.56 72 GLY B C 1
ATOM 1568 O O . GLY B 1 72 ? -12.406 -12.875 -0.88 1 98.56 72 GLY B O 1
ATOM 1569 N N . ALA B 1 73 ? -12.094 -15.078 -0.378 1 98.81 73 ALA B N 1
ATOM 1570 C CA . ALA B 1 73 ? -10.711 -15.117 -0.848 1 98.81 73 ALA B CA 1
ATOM 1571 C C . ALA B 1 73 ? -10.648 -15.234 -2.369 1 98.81 73 ALA B C 1
ATOM 1573 O O . ALA B 1 73 ? -11.273 -16.125 -2.953 1 98.81 73 ALA B O 1
ATOM 1574 N N . GLN B 1 74 ? -9.953 -14.32 -2.982 1 98.56 74 GLN B N 1
ATOM 1575 C CA . GLN B 1 74 ? -9.789 -14.32 -4.434 1 98.56 74 GLN B CA 1
ATOM 1576 C C . GLN B 1 74 ? -8.32 -14.266 -4.82 1 98.56 74 GLN B C 1
ATOM 1578 O O . GLN B 1 74 ? -7.57 -13.422 -4.328 1 98.56 74 GLN B O 1
ATOM 1583 N N . ILE B 1 75 ? -7.926 -15.148 -5.672 1 98.81 75 ILE B N 1
ATOM 1584 C CA . ILE B 1 75 ? -6.602 -15.078 -6.281 1 98.81 75 ILE B CA 1
ATOM 1585 C C . ILE B 1 75 ? -6.695 -14.352 -7.625 1 98.81 75 ILE B C 1
ATOM 1587 O O . ILE B 1 75 ? -7.527 -14.695 -8.469 1 98.81 75 ILE B O 1
ATOM 1591 N N . ILE B 1 76 ? -5.887 -13.359 -7.793 1 97.81 76 ILE B N 1
ATOM 1592 C CA . ILE B 1 76 ? -5.945 -12.523 -8.984 1 97.81 76 ILE B CA 1
ATOM 1593 C C . ILE B 1 76 ? -5.156 -13.18 -10.117 1 97.81 76 ILE B C 1
ATOM 1595 O O . ILE B 1 76 ? -4.012 -13.594 -9.922 1 97.81 76 ILE B O 1
ATOM 1599 N N . ASP B 1 77 ? -5.816 -13.32 -11.305 1 96.25 77 ASP B N 1
ATOM 1600 C CA . ASP B 1 77 ? -5.098 -13.844 -12.461 1 96.25 77 ASP B CA 1
ATOM 1601 C C . ASP B 1 77 ? -3.861 -13 -12.773 1 96.25 77 ASP B C 1
ATOM 1603 O O . ASP B 1 77 ? -3.9 -11.773 -12.664 1 96.25 77 ASP B O 1
ATOM 1607 N N . PRO B 1 78 ? -2.785 -13.703 -13.141 1 97.44 78 PRO B N 1
ATOM 1608 C CA . PRO B 1 78 ? -2.557 -15.109 -13.5 1 97.44 78 PRO B CA 1
ATOM 1609 C C . PRO B 1 78 ? -1.902 -15.906 -12.375 1 97.44 78 PRO B C 1
ATOM 1611 O O . PRO B 1 78 ? -1.052 -16.766 -12.641 1 97.44 78 PRO B O 1
ATOM 1614 N N . HIS B 1 79 ? -2.232 -15.609 -11.141 1 98.38 79 HIS B N 1
ATOM 1615 C CA . HIS B 1 79 ? -1.442 -16.141 -10.039 1 98.38 79 HIS B CA 1
ATOM 1616 C C . HIS B 1 79 ? -2.092 -17.391 -9.453 1 98.38 79 HIS B C 1
ATOM 1618 O O . HIS B 1 79 ? -1.61 -17.938 -8.461 1 98.38 79 HIS B O 1
ATOM 1624 N N . ARG B 1 80 ? -3.098 -17.812 -10.133 1 97.62 80 ARG B N 1
ATOM 1625 C CA . ARG B 1 80 ? -3.729 -19.062 -9.68 1 97.62 80 ARG B CA 1
ATOM 1626 C C . ARG B 1 80 ? -2.752 -20.219 -9.758 1 97.62 80 ARG B C 1
ATOM 1628 O O . ARG B 1 80 ? -2.031 -20.375 -10.742 1 97.62 80 ARG B O 1
ATOM 1635 N N . GLY B 1 81 ? -2.777 -21.078 -8.664 1 96.56 81 GLY B N 1
ATOM 1636 C CA . GLY B 1 81 ? -1.84 -22.188 -8.594 1 96.56 81 GLY B CA 1
ATOM 1637 C C . GLY B 1 81 ? -0.491 -21.797 -8.023 1 96.56 81 GLY B C 1
ATOM 1638 O O . GLY B 1 81 ? 0.121 -22.562 -7.273 1 96.56 81 GLY B O 1
ATOM 1639 N N . LYS B 1 82 ? -0.021 -20.688 -8.367 1 98.56 82 LYS B N 1
ATOM 1640 C CA . LYS B 1 82 ? 1.253 -20.156 -7.887 1 98.56 82 LYS B CA 1
ATOM 1641 C C . LYS B 1 82 ? 1.122 -19.609 -6.469 1 98.56 82 LYS B C 1
ATOM 1643 O O . LYS B 1 82 ? 1.956 -19.906 -5.605 1 98.56 82 LYS B O 1
ATOM 1648 N N . VAL B 1 83 ? 0.096 -18.797 -6.227 1 98.88 83 VAL B N 1
ATOM 1649 C CA . VAL B 1 83 ? -0.209 -18.234 -4.918 1 98.88 83 VAL B CA 1
ATOM 1650 C C . VAL B 1 83 ? -1.429 -18.938 -4.324 1 98.88 83 VAL B C 1
ATOM 1652 O O . VAL B 1 83 ? -2.443 -19.109 -5 1 98.88 83 VAL B O 1
ATOM 1655 N N . VAL B 1 84 ? -1.287 -19.328 -3.039 1 98.81 84 VAL B N 1
ATOM 1656 C CA . VAL B 1 84 ? -2.383 -20.016 -2.365 1 98.81 84 VAL B CA 1
ATOM 1657 C C . VAL B 1 84 ? -2.621 -19.391 -0.993 1 98.81 84 VAL B C 1
ATOM 1659 O O . VAL B 1 84 ? -1.677 -19.172 -0.231 1 98.81 84 VAL B O 1
ATOM 1662 N N . PHE B 1 85 ? -3.945 -19.156 -0.729 1 98.88 85 PHE B N 1
ATOM 1663 C CA . PHE B 1 85 ? -4.273 -18.75 0.63 1 98.88 85 PHE B CA 1
ATOM 1664 C C . PHE B 1 85 ? -4.16 -19.922 1.596 1 98.88 85 PHE B C 1
ATOM 1666 O O . PHE B 1 85 ? -4.691 -21 1.333 1 98.88 85 PHE B O 1
ATOM 1673 N N . THR B 1 86 ? -3.465 -19.656 2.674 1 98.81 86 THR B N 1
ATOM 1674 C CA . THR B 1 86 ? -3.506 -20.625 3.762 1 98.81 86 THR B CA 1
ATOM 1675 C C . THR B 1 86 ? -4.34 -20.109 4.926 1 98.81 86 THR B C 1
ATOM 1677 O O . THR B 1 86 ? -4.762 -20.875 5.793 1 98.81 86 THR B O 1
ATOM 1680 N N . GLU B 1 87 ? -4.523 -18.812 5.023 1 98.81 87 GLU B N 1
ATOM 1681 C CA . GLU B 1 87 ? -5.477 -18.141 5.906 1 98.81 87 GLU B CA 1
ATOM 1682 C C . GLU B 1 87 ? -6.059 -16.906 5.25 1 98.81 87 GLU B C 1
ATOM 1684 O O . GLU B 1 87 ? -5.34 -16.141 4.598 1 98.81 87 GLU B O 1
ATOM 1689 N N . ALA B 1 88 ? -7.375 -16.719 5.48 1 98.69 88 ALA B N 1
ATOM 1690 C CA . ALA B 1 88 ? -8.008 -15.516 4.945 1 98.69 88 ALA B CA 1
ATOM 1691 C C . ALA B 1 88 ? -9.094 -15 5.883 1 98.69 88 ALA B C 1
ATOM 1693 O O . ALA B 1 88 ? -10.156 -15.609 6.004 1 98.69 88 ALA B O 1
ATOM 1694 N N . SER B 1 89 ? -8.852 -13.992 6.516 1 98.56 89 SER B N 1
ATOM 1695 C CA . SER B 1 89 ? -9.789 -13.234 7.344 1 98.56 89 SER B CA 1
ATOM 1696 C C . SER B 1 89 ? -9.398 -11.766 7.418 1 98.56 89 SER B C 1
ATOM 1698 O O . SER B 1 89 ? -8.367 -11.359 6.887 1 98.56 89 SER B O 1
ATOM 1700 N N . LEU B 1 90 ? -10.234 -10.977 8.039 1 98.69 90 LEU B N 1
ATOM 1701 C CA . LEU B 1 90 ? -10 -9.539 8.062 1 98.69 90 LEU B CA 1
ATOM 1702 C C . LEU B 1 90 ? -9.016 -9.164 9.164 1 98.69 90 LEU B C 1
ATOM 1704 O O . LEU B 1 90 ? -8.547 -8.023 9.219 1 98.69 90 LEU B O 1
ATOM 1708 N N . ASN B 1 91 ? -8.648 -10.086 10.016 1 98.25 91 ASN B N 1
ATOM 1709 C CA . ASN B 1 91 ? -7.664 -9.773 11.055 1 98.25 91 ASN B CA 1
ATOM 1710 C C . ASN B 1 91 ? -6.43 -10.664 10.938 1 98.25 91 ASN B C 1
ATOM 1712 O O . ASN B 1 91 ? -5.469 -10.5 11.695 1 98.25 91 ASN B O 1
ATOM 1716 N N . SER B 1 92 ? -6.457 -11.633 10.047 1 98.62 92 SER B N 1
ATOM 1717 C CA . SER B 1 92 ? -5.324 -12.531 9.828 1 98.62 92 SER B CA 1
ATOM 1718 C C . SER B 1 92 ? -5.324 -13.086 8.406 1 98.62 92 SER B C 1
ATOM 1720 O O . SER B 1 92 ? -6.34 -13.609 7.938 1 98.62 92 SER B O 1
ATOM 1722 N N . THR B 1 93 ? -4.219 -13.039 7.75 1 98.88 93 THR B N 1
ATOM 1723 C CA . THR B 1 93 ? -4.117 -13.508 6.375 1 98.88 93 THR B CA 1
ATOM 1724 C C . THR B 1 93 ? -2.752 -14.148 6.125 1 98.88 93 THR B C 1
ATOM 1726 O O . THR B 1 93 ? -1.737 -13.68 6.648 1 98.88 93 THR B O 1
ATOM 1729 N N . SER B 1 94 ? -2.742 -15.25 5.348 1 98.94 94 SER B N 1
ATOM 1730 C CA . SER B 1 94 ? -1.509 -15.945 5.012 1 98.94 94 SER B CA 1
ATOM 1731 C C . SER B 1 94 ? -1.552 -16.484 3.584 1 98.94 94 SER B C 1
ATOM 1733 O O . SER B 1 94 ? -2.58 -17 3.141 1 98.94 94 SER B O 1
ATOM 1735 N N . ILE B 1 95 ? -0.401 -16.391 2.914 1 98.94 95 ILE B N 1
ATOM 1736 C CA . ILE B 1 95 ? -0.288 -16.969 1.582 1 98.94 95 ILE B CA 1
ATOM 1737 C C . ILE B 1 95 ? 0.986 -17.797 1.492 1 98.94 95 ILE B C 1
ATOM 1739 O O . ILE B 1 95 ? 1.926 -17.609 2.266 1 98.94 95 ILE B O 1
ATOM 1743 N N . THR B 1 96 ? 0.955 -18.719 0.619 1 98.94 96 THR B N 1
ATOM 1744 C CA . THR B 1 96 ? 2.125 -19.469 0.191 1 98.94 96 THR B CA 1
ATOM 1745 C C . THR B 1 96 ? 2.406 -19.25 -1.292 1 98.94 96 THR B C 1
ATOM 1747 O O . THR B 1 96 ? 1.49 -19.297 -2.117 1 98.94 96 THR B O 1
ATOM 1750 N N . VAL B 1 97 ? 3.605 -18.906 -1.622 1 98.94 97 VAL B N 1
ATOM 1751 C CA . VAL B 1 97 ? 4.086 -18.891 -3 1 98.94 97 VAL B CA 1
ATOM 1752 C C . VAL B 1 97 ? 4.754 -20.219 -3.338 1 98.94 97 VAL B C 1
ATOM 1754 O O . VAL B 1 97 ? 5.773 -20.578 -2.744 1 98.94 97 VAL B O 1
ATOM 1757 N N . LYS B 1 98 ? 4.223 -20.828 -4.293 1 98.88 98 LYS B N 1
ATOM 1758 C CA . LYS B 1 98 ? 4.633 -22.203 -4.574 1 98.88 98 LYS B CA 1
ATOM 1759 C C . LYS B 1 98 ? 5.816 -22.234 -5.535 1 98.88 98 LYS B C 1
ATOM 1761 O O . LYS B 1 98 ? 5.91 -21.406 -6.441 1 98.88 98 LYS B O 1
ATOM 1766 N N . ASN B 1 99 ? 6.711 -23.188 -5.336 1 98.38 99 ASN B N 1
ATOM 1767 C CA . ASN B 1 99 ? 7.797 -23.469 -6.27 1 98.38 99 ASN B CA 1
ATOM 1768 C C . ASN B 1 99 ? 8.461 -22.188 -6.77 1 98.38 99 ASN B C 1
ATOM 1770 O O . ASN B 1 99 ? 8.492 -21.938 -7.977 1 98.38 99 ASN B O 1
ATOM 1774 N N . VAL B 1 100 ? 9.086 -21.531 -5.949 1 98.56 100 VAL B N 1
ATOM 1775 C CA . VAL B 1 100 ? 9.586 -20.188 -6.242 1 98.56 100 VAL B CA 1
ATOM 1776 C C . VAL B 1 100 ? 10.695 -20.266 -7.293 1 98.56 100 VAL B C 1
ATOM 1778 O O . VAL B 1 100 ? 11.492 -21.203 -7.293 1 98.56 100 VAL B O 1
ATOM 1781 N N . THR B 1 101 ? 10.695 -19.344 -8.211 1 98.31 101 THR B N 1
ATOM 1782 C CA . THR B 1 101 ? 11.742 -19.109 -9.195 1 98.31 101 THR B CA 1
ATOM 1783 C C . THR B 1 101 ? 12.359 -17.719 -8.992 1 98.31 101 THR B C 1
ATOM 1785 O O . THR B 1 101 ? 11.938 -16.969 -8.109 1 98.31 101 THR B O 1
ATOM 1788 N N . TRP B 1 102 ? 13.305 -17.344 -9.781 1 97.81 102 TRP B N 1
ATOM 1789 C CA . TRP B 1 102 ? 13.945 -16.031 -9.688 1 97.81 102 TRP B CA 1
ATOM 1790 C C . TRP B 1 102 ? 12.945 -14.914 -9.969 1 97.81 102 TRP B C 1
ATOM 1792 O O . TRP B 1 102 ? 13.133 -13.781 -9.516 1 97.81 102 TRP B O 1
ATOM 1802 N N . ALA B 1 103 ? 11.906 -15.273 -10.719 1 97.12 103 ALA B N 1
ATOM 1803 C CA . ALA B 1 103 ? 10.875 -14.289 -11.039 1 97.12 103 ALA B CA 1
ATOM 1804 C C . ALA B 1 103 ? 10.078 -13.906 -9.797 1 97.12 103 ALA B C 1
ATOM 1806 O O . ALA B 1 103 ? 9.344 -12.914 -9.805 1 97.12 103 ALA B O 1
ATOM 1807 N N . ASP B 1 104 ? 10.234 -14.695 -8.758 1 98.44 104 ASP B N 1
ATOM 1808 C CA . ASP B 1 104 ? 9.453 -14.469 -7.543 1 98.44 104 ASP B CA 1
ATOM 1809 C C . ASP B 1 104 ? 10.219 -13.609 -6.547 1 98.44 104 ASP B C 1
ATOM 1811 O O . ASP B 1 104 ? 9.711 -13.297 -5.469 1 98.44 104 ASP B O 1
ATOM 1815 N N . ASP B 1 105 ? 11.516 -13.242 -6.887 1 98.38 105 ASP B N 1
ATOM 1816 C CA . ASP B 1 105 ? 12.305 -12.312 -6.074 1 98.38 105 ASP B CA 1
ATOM 1817 C C . ASP B 1 105 ? 11.664 -10.93 -6.047 1 98.38 105 ASP B C 1
ATOM 1819 O O . ASP B 1 105 ? 11.75 -10.18 -7.02 1 98.38 105 ASP B O 1
ATOM 1823 N N . ALA B 1 106 ? 11.039 -10.602 -4.906 1 98.5 106 ALA B N 1
ATOM 1824 C CA . ALA B 1 106 ? 10.273 -9.367 -4.734 1 98.5 106 ALA B CA 1
ATOM 1825 C C . ALA B 1 106 ? 9.922 -9.141 -3.268 1 98.5 106 ALA B C 1
ATOM 1827 O O . ALA B 1 106 ? 10.25 -9.961 -2.41 1 98.5 106 ALA B O 1
ATOM 1828 N N . CYS B 1 107 ? 9.289 -8.039 -2.969 1 98.44 107 CYS B N 1
ATOM 1829 C CA . CYS B 1 107 ? 8.68 -7.824 -1.661 1 98.44 107 CYS B CA 1
ATOM 1830 C C . CYS B 1 107 ? 7.188 -8.133 -1.701 1 98.44 107 CYS B C 1
ATOM 1832 O O . CYS B 1 107 ? 6.492 -7.73 -2.637 1 98.44 107 CYS B O 1
ATOM 1834 N N . TYR B 1 108 ? 6.789 -8.836 -0.78 1 98.88 108 TYR B N 1
ATOM 1835 C CA . TYR B 1 108 ? 5.379 -9.195 -0.652 1 98.88 108 TYR B CA 1
ATOM 1836 C C . TYR B 1 108 ? 4.688 -8.32 0.389 1 98.88 108 TYR B C 1
ATOM 1838 O O . TYR B 1 108 ? 5.121 -8.258 1.542 1 98.88 108 TYR B O 1
ATOM 1846 N N . ILE B 1 109 ? 3.561 -7.695 -0.031 1 98.75 109 ILE B N 1
ATOM 1847 C CA . ILE B 1 109 ? 2.871 -6.684 0.759 1 98.75 109 ILE B CA 1
ATOM 1848 C C . ILE B 1 109 ? 1.487 -7.191 1.158 1 98.75 109 ILE B C 1
ATOM 1850 O O . ILE B 1 109 ? 0.716 -7.645 0.308 1 98.75 109 ILE B O 1
ATOM 1854 N N . CYS B 1 110 ? 1.171 -7.141 2.385 1 98.88 110 CYS B N 1
ATOM 1855 C CA . CYS B 1 110 ? -0.207 -7.277 2.846 1 98.88 110 CYS B CA 1
ATOM 1856 C C . CYS B 1 110 ? -0.775 -5.926 3.27 1 98.88 110 CYS B C 1
ATOM 1858 O O . CYS B 1 110 ? -0.072 -5.113 3.871 1 98.88 110 CYS B O 1
ATOM 1860 N N . SER B 1 111 ? -1.98 -5.637 2.924 1 98.69 111 SER B N 1
ATOM 1861 C CA . SER B 1 111 ? -2.633 -4.379 3.271 1 98.69 111 SER B CA 1
ATOM 1862 C C . SER B 1 111 ? -4.035 -4.617 3.824 1 98.69 111 SER B C 1
ATOM 1864 O O . SER B 1 111 ? -4.902 -5.137 3.121 1 98.69 111 SER B O 1
ATOM 1866 N N . PHE B 1 112 ? -4.207 -4.324 5.012 1 98.88 112 PHE B N 1
ATOM 1867 C CA . PHE B 1 112 ? -5.543 -4.211 5.578 1 98.88 112 PHE B CA 1
ATOM 1868 C C . PHE B 1 112 ? -6.141 -2.838 5.293 1 98.88 112 PHE B C 1
ATOM 1870 O O . PHE B 1 112 ? -5.672 -1.829 5.824 1 98.88 112 PHE B O 1
ATOM 1877 N N . ASN B 1 113 ? -7.172 -2.773 4.441 1 98.69 113 ASN B N 1
ATOM 1878 C CA . ASN B 1 113 ? -7.742 -1.497 4.023 1 98.69 113 ASN B CA 1
ATOM 1879 C C . ASN B 1 113 ? -8.852 -1.042 4.969 1 98.69 113 ASN B C 1
ATOM 1881 O O . ASN B 1 113 ? -10 -1.445 4.82 1 98.69 113 ASN B O 1
ATOM 1885 N N . VAL B 1 114 ? -8.438 -0.15 5.844 1 98.19 114 VAL B N 1
ATOM 1886 C CA . VAL B 1 114 ? -9.312 0.31 6.922 1 98.19 114 VAL B CA 1
ATOM 1887 C C . VAL B 1 114 ? -10.062 1.561 6.477 1 98.19 114 VAL B C 1
ATOM 1889 O O . VAL B 1 114 ? -9.461 2.514 5.977 1 98.19 114 VAL B O 1
ATOM 1892 N N . TYR B 1 115 ? -11.32 1.513 6.676 1 97.5 115 TYR B N 1
ATOM 1893 C CA . TYR B 1 115 ? -12.195 2.633 6.348 1 97.5 115 TYR B CA 1
ATOM 1894 C C . TYR B 1 115 ? -12.727 3.301 7.609 1 97.5 115 TYR B C 1
ATOM 1896 O O . TYR B 1 115 ? -13.344 2.646 8.453 1 97.5 115 TYR B O 1
ATOM 1904 N N . PRO B 1 116 ? -12.445 4.562 7.719 1 97.69 116 PRO B N 1
ATOM 1905 C CA . PRO B 1 116 ? -11.953 5.531 6.734 1 97.69 116 PRO B CA 1
ATOM 1906 C C . PRO B 1 116 ? -10.5 5.938 6.992 1 97.69 116 PRO B C 1
ATOM 1908 O O . PRO B 1 116 ? -9.992 6.867 6.355 1 97.69 116 PRO B O 1
ATOM 1911 N N . SER B 1 117 ? -9.914 5.273 7.953 1 96.88 117 SER B N 1
ATOM 1912 C CA . SER B 1 117 ? -8.68 5.82 8.5 1 96.88 117 SER B CA 1
ATOM 1913 C C . SER B 1 117 ? -7.48 5.465 7.633 1 96.88 117 SER B C 1
ATOM 1915 O O . SER B 1 117 ? -6.375 5.961 7.859 1 96.88 117 SER B O 1
ATOM 1917 N N . GLY B 1 118 ? -7.695 4.641 6.613 1 98.12 118 GLY B N 1
ATOM 1918 C CA . GLY B 1 118 ?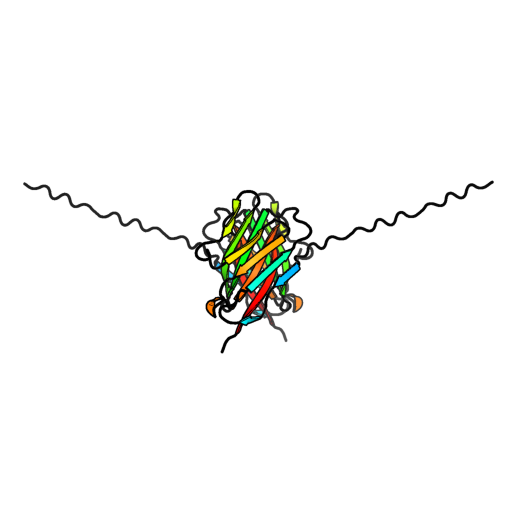 -6.613 4.383 5.68 1 98.12 118 GLY B CA 1
ATOM 1919 C C . GLY B 1 118 ? -6.047 2.979 5.789 1 98.12 118 GLY B C 1
ATOM 1920 O O . GLY B 1 118 ? -6.363 2.252 6.734 1 98.12 118 GLY B O 1
ATOM 1921 N N . SER B 1 119 ? -5.203 2.59 4.93 1 98.25 119 SER B N 1
ATOM 1922 C CA . SER B 1 119 ? -4.633 1.248 4.863 1 98.25 119 SER B CA 1
ATOM 1923 C C . SER B 1 119 ? -3.52 1.066 5.891 1 98.25 119 SER B C 1
ATOM 1925 O O . SER B 1 119 ? -2.842 2.029 6.254 1 98.25 119 SER B O 1
ATOM 1927 N N . ARG B 1 120 ? -3.424 -0.188 6.348 1 98.19 120 ARG B N 1
ATOM 1928 C CA . ARG B 1 120 ?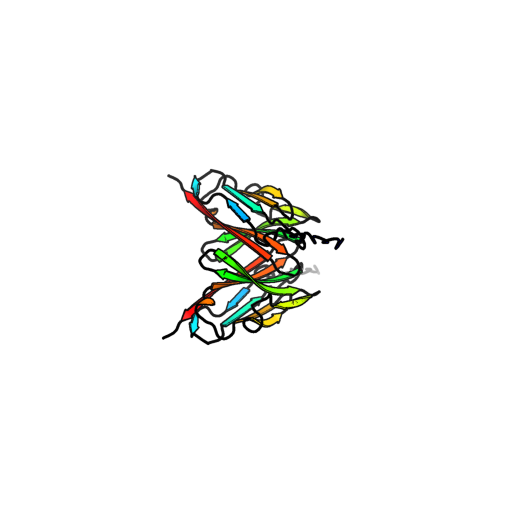 -2.309 -0.625 7.18 1 98.19 120 ARG B CA 1
ATOM 1929 C C . ARG B 1 120 ? -1.575 -1.799 6.539 1 98.19 120 ARG B C 1
ATOM 1931 O O . ARG B 1 120 ? -2.182 -2.83 6.242 1 98.19 120 ARG B O 1
ATOM 1938 N N . ARG B 1 121 ? -0.25 -1.582 6.375 1 97.62 121 ARG B N 1
ATOM 1939 C CA . ARG B 1 121 ? 0.441 -2.574 5.559 1 97.62 121 ARG B CA 1
ATOM 1940 C C . ARG B 1 121 ? 1.818 -2.8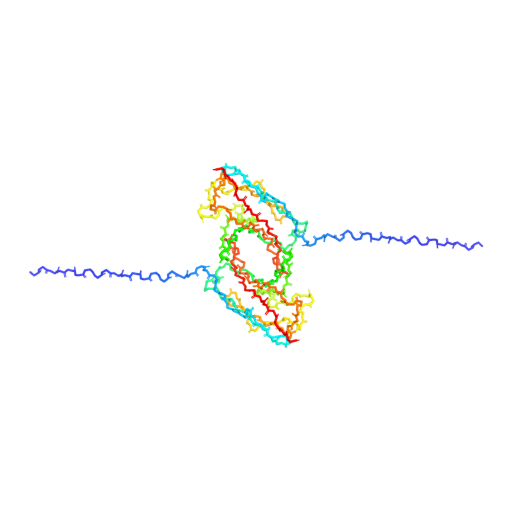91 6.133 1 97.62 121 ARG B C 1
ATOM 1942 O O . ARG B 1 121 ? 2.367 -2.111 6.914 1 97.62 121 ARG B O 1
ATOM 1949 N N . LYS B 1 122 ? 2.295 -3.992 5.77 1 97.88 122 LYS B N 1
ATOM 1950 C CA . LYS B 1 122 ? 3.674 -4.426 5.961 1 97.88 122 LYS B CA 1
ATOM 1951 C C . LYS B 1 122 ? 4.207 -5.133 4.719 1 97.88 122 LYS B C 1
ATOM 1953 O O . LYS B 1 122 ? 3.438 -5.496 3.828 1 97.88 122 LYS B O 1
ATOM 1958 N N . GLN B 1 123 ? 5.484 -5.199 4.574 1 97.44 123 GLN B N 1
ATOM 1959 C CA . GLN B 1 123 ? 6.086 -5.934 3.465 1 97.44 123 GLN B CA 1
ATOM 1960 C C . GLN B 1 123 ? 7.234 -6.812 3.945 1 97.44 123 GLN B C 1
ATOM 1962 O O . GLN B 1 123 ? 7.902 -6.488 4.93 1 97.44 123 GLN B O 1
ATOM 1967 N N . THR B 1 124 ? 7.398 -7.906 3.385 1 98.38 124 THR B N 1
ATOM 1968 C CA . THR B 1 124 ? 8.531 -8.805 3.555 1 98.38 124 THR B CA 1
ATOM 1969 C C . THR B 1 124 ? 9.164 -9.141 2.207 1 98.38 124 THR B C 1
ATOM 1971 O O . THR B 1 124 ? 8.469 -9.516 1.263 1 98.38 124 THR B O 1
ATOM 1974 N N . CYS B 1 125 ? 10.539 -9.031 2.131 1 98.31 125 CYS B N 1
ATOM 1975 C CA . CYS B 1 125 ? 11.211 -9.219 0.851 1 98.31 125 CYS B CA 1
ATOM 1976 C C . CYS B 1 125 ? 11.867 -10.594 0.78 1 98.31 125 CYS B C 1
ATOM 1978 O O . CYS B 1 125 ? 12.492 -11.039 1.745 1 98.31 125 CYS B O 1
ATOM 1980 N N . LEU B 1 126 ? 11.688 -11.164 -0.365 1 98.81 126 LEU B N 1
ATOM 1981 C CA . LEU B 1 126 ? 12.195 -12.508 -0.622 1 98.81 126 LEU B CA 1
ATOM 1982 C C . LEU B 1 126 ? 13.414 -12.461 -1.535 1 98.81 126 LEU B C 1
ATOM 1984 O O . LEU B 1 126 ? 13.414 -11.75 -2.545 1 98.81 126 LEU B O 1
ATOM 1988 N N . THR B 1 127 ? 14.43 -13.18 -1.174 1 98.56 127 THR B N 1
ATOM 1989 C CA . THR B 1 127 ? 15.547 -13.516 -2.047 1 98.56 127 THR B CA 1
ATOM 1990 C C . THR B 1 127 ? 15.562 -15.016 -2.354 1 98.56 127 THR B C 1
ATOM 1992 O O . THR B 1 127 ? 15.516 -15.844 -1.439 1 98.56 127 THR B O 1
ATOM 1995 N N . VAL B 1 128 ? 15.57 -15.297 -3.598 1 98.5 128 VAL B N 1
ATOM 1996 C CA . VAL B 1 128 ? 15.656 -16.688 -4.027 1 98.5 128 VAL B CA 1
ATOM 1997 C C . VAL B 1 128 ? 17.109 -17.078 -4.242 1 98.5 128 VAL B C 1
ATOM 1999 O O . VAL B 1 128 ? 17.875 -16.344 -4.859 1 98.5 128 VAL B O 1
ATOM 2002 N N . GLN B 1 129 ? 17.422 -18.188 -3.691 1 97.81 129 GLN B N 1
ATOM 2003 C CA . GLN B 1 129 ? 18.797 -18.656 -3.832 1 97.81 129 GLN B CA 1
ATOM 2004 C C . GLN B 1 129 ? 18.844 -20.031 -4.492 1 97.81 129 GLN B C 1
ATOM 2006 O O . GLN B 1 129 ? 17.844 -20.75 -4.52 1 97.81 129 GLN B O 1
ATOM 2011 N N . GLY B 1 130 ? 19.953 -20.359 -5.148 1 87.88 130 GLY B N 1
ATOM 2012 C CA . GLY B 1 130 ? 20.125 -21.656 -5.77 1 87.88 130 GLY B CA 1
ATOM 2013 C C . GLY B 1 130 ? 21.469 -21.812 -6.457 1 87.88 130 GLY B C 1
ATOM 2014 O O . GLY B 1 130 ? 22.234 -20.844 -6.566 1 87.88 130 GLY B O 1
ATOM 2015 N N . ILE B 1 131 ? 21.891 -23.156 -6.602 1 67.06 131 ILE B N 1
ATOM 2016 C CA . ILE B 1 131 ? 23.156 -23.594 -7.164 1 67.06 131 ILE B CA 1
ATOM 2017 C C . ILE B 1 131 ? 23.125 -23.469 -8.688 1 67.06 131 ILE B C 1
ATOM 2019 O O . ILE B 1 131 ? 22.062 -23.609 -9.297 1 67.06 131 ILE B O 1
#

Foldseek 3Di:
DPPPDPDPPDPPPPPPQPQAKDKDWAAEDEAQAKIKIKIFGPDLAQFAKKWKWWAAPVRDIDTAWMAGPVPGTGGDPPCPPQKDWPDDDSGMTMIMGGRDDQVRFTKMKMWRAGPPPGIHMDIHTYDYDYD/DPPPDPDPDPPPPPPPQPQAKDKDWAAEDEAQAKIKIKIFGPDLAQFAKKWKWWAAPVRDIDTAWMAGPVPGTGGDPPCPPQKDWPDDDSGMTMIMGGRDDQVRFTKMKMWRAGPPVGIHMDIHTYDYDYD

Nearest PDB structures (foldseek):
  7w1s-assembly1_B  TM=8.336E-01  e=6.131E-09  Vicugna pacos
  5boz-assembly6_L  TM=7.862E-01  e=8.526E-08  Vicugna pacos
  7pbe-assembly2_J  TM=8.086E-01  e=4.667E-07  Homo sapiens
  8ezm-assembly1_H  TM=7.196E-01  e=6.846E-08  Homo sapiens
  8d2v-assembly1_C  TM=7.522E-01  e=4.930E-07  Mus musculus

Secondary structure (DSSP, 8-state):
-------------------S-EEEE-SEEETT--EEEEEE-S--TTEEEEEEEEE-TTS-EEEEEEEETTTEEEEPTT-BTTEEEEEE-SSEEEEEE-S--GGG-SEEEEEEEETTTEEEEEEEE-EEE--/-------------------S-EEEE-SEEETT--EEEEEE-S--TTEEEEEEEEE-TTS-EEEEEEEETTTEEEEPTT-BTTEEEEEE-SSEEEEEE-S--GGG-SEEEEEEEETTTEEEEEEEE-EEE--

Radius of gyration: 23.33 Å; Cα contacts (8 Å, |Δi|>4): 632; chains: 2; bounding box: 50×49×128 Å

pLDDT: mean 92.37, std 13.35, range [47.12, 98.94]

Sequence (262 aa):
TQKIILTVPSCHVVIAVSVNVVARGDTRVDFDADASYTCTHADPTGVLQVTWQRLFKDDSVENLATYSKRFGAQIIDPHRGKVVFTEASLNSTSITVKNVTWADDACYICSFNVYPSGSRRKQTCLTVQGITQKIILTVPSCHVVIAVSVNVVARGDTRVDFDADASYTCTHADPTGVLQVTWQRLFKDDSVENLATYSKRFGAQIIDPHRGKVVFTEASLNSTSITVKNVTWADDACYICSFNVYPSGSRRKQTCLTVQGI